Protein AF-A0A1Q8Q3Q0-F1 (afdb_monomer)

Secondary structure (DSSP, 8-state):
--HHHHHHHHHHHHHHHHHHHHHHHHHHHHHHHHHHHHHHHHHHHHTGGGS-HHHHHHHHHHHHHHHHHHHHHHHHHHHHHH-----PPPPHHHHHHHHHHHHHHHHHHTTT--S-HHHHHHHHHHHHHHHHHHHHHHHHHHHHHHHHHHHHHHHHHHHHHHHHHHHHHGGGHHHHHH-----------------------

Organism: NCBI:txid1714264

Structure (mmCIF, N/CA/C/O backbone):
data_AF-A0A1Q8Q3Q0-F1
#
_entry.id   AF-A0A1Q8Q3Q0-F1
#
loop_
_atom_site.group_PDB
_atom_site.id
_atom_site.type_symbol
_atom_site.label_atom_id
_atom_site.label_alt_id
_atom_site.label_comp_id
_atom_site.label_asym_id
_atom_site.label_entity_id
_atom_site.label_seq_id
_atom_site.pdbx_PDB_ins_code
_atom_site.Cartn_x
_atom_site.Cartn_y
_atom_site.Cartn_z
_atom_site.occupancy
_atom_site.B_iso_or_equiv
_atom_site.auth_seq_id
_atom_site.auth_comp_id
_atom_site.auth_asym_id
_atom_site.auth_atom_id
_atom_site.pdbx_PDB_model_num
ATOM 1 N N . MET A 1 1 ? -26.955 10.537 28.952 1.00 48.75 1 MET A N 1
ATOM 2 C CA . MET A 1 1 ? -25.801 10.810 28.067 1.00 48.75 1 MET A CA 1
ATOM 3 C C . MET A 1 1 ? -26.230 10.366 26.681 1.00 48.75 1 MET A C 1
ATOM 5 O O . MET A 1 1 ? -26.661 9.228 26.568 1.00 48.75 1 MET A O 1
ATOM 9 N N . ASN A 1 2 ? -26.275 11.285 25.715 1.00 53.69 2 ASN A N 1
ATOM 10 C CA . ASN A 1 2 ? -27.072 11.124 24.493 1.00 53.69 2 ASN A CA 1
ATOM 11 C C . ASN A 1 2 ? -26.516 10.003 23.602 1.00 53.69 2 ASN A C 1
ATOM 1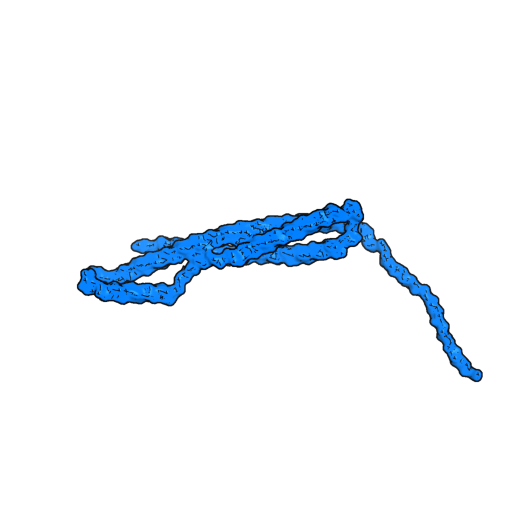3 O O . ASN A 1 2 ? -25.306 9.942 23.381 1.00 53.69 2 ASN A O 1
ATOM 17 N N . GLU A 1 3 ? -27.404 9.147 23.091 1.00 62.47 3 GLU A N 1
ATOM 18 C CA . GLU A 1 3 ? -27.109 8.057 22.140 1.00 62.47 3 GLU A CA 1
ATOM 19 C C . GLU A 1 3 ? -26.245 8.527 20.955 1.00 62.47 3 GLU A C 1
ATOM 21 O O . GLU A 1 3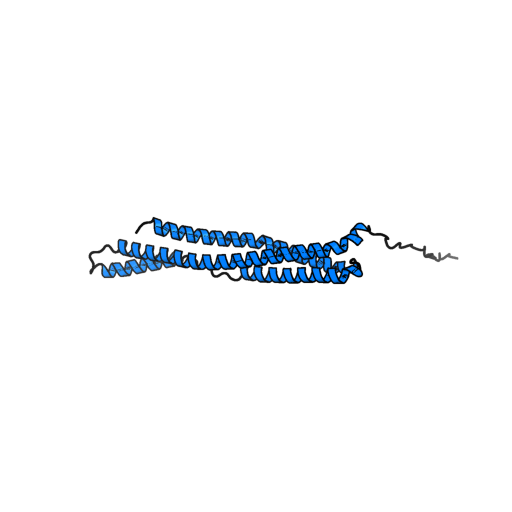 ? -25.373 7.797 20.484 1.00 62.47 3 GLU A O 1
ATOM 26 N N . ASP A 1 4 ? -26.409 9.795 20.580 1.00 70.88 4 ASP A N 1
ATOM 27 C CA . ASP A 1 4 ? -25.723 10.509 19.503 1.00 70.88 4 ASP A CA 1
ATOM 28 C C . ASP A 1 4 ? -24.183 10.426 19.573 1.00 70.88 4 ASP A C 1
ATOM 30 O O . ASP A 1 4 ? -23.504 10.198 18.573 1.00 70.88 4 ASP A O 1
ATOM 34 N N . GLY A 1 5 ? -23.601 10.513 20.777 1.00 79.75 5 GLY A N 1
ATOM 35 C CA . GLY A 1 5 ? -22.145 10.440 20.938 1.00 79.75 5 GLY A CA 1
ATOM 36 C C . GLY A 1 5 ? -21.580 9.039 20.689 1.00 79.75 5 GLY A C 1
ATOM 37 O O . GLY A 1 5 ? -20.494 8.899 20.135 1.00 79.75 5 GLY A O 1
ATOM 38 N N . THR A 1 6 ? -22.312 7.992 21.078 1.00 84.75 6 THR A N 1
ATOM 39 C CA . THR A 1 6 ? -21.859 6.603 20.884 1.00 84.75 6 THR A CA 1
ATOM 40 C C . THR A 1 6 ? -21.951 6.214 19.418 1.00 84.75 6 THR A C 1
ATOM 42 O O . THR A 1 6 ? -21.027 5.591 18.893 1.00 84.75 6 THR A O 1
ATOM 45 N N . GLU A 1 7 ? -23.039 6.611 18.753 1.00 91.50 7 GLU A N 1
ATOM 46 C CA . GLU A 1 7 ? -23.238 6.316 17.337 1.00 91.50 7 GLU A CA 1
ATOM 47 C C . GLU A 1 7 ? -22.169 6.996 16.472 1.00 91.50 7 GLU A C 1
ATOM 49 O O . GLU A 1 7 ? -21.600 6.343 15.601 1.00 91.50 7 GLU A O 1
ATOM 54 N N . LEU A 1 8 ? -21.783 8.240 16.790 1.00 93.25 8 LEU A N 1
ATOM 55 C CA . LEU A 1 8 ? -20.692 8.936 16.103 1.00 93.25 8 LEU A CA 1
ATOM 56 C C . LEU A 1 8 ? -19.365 8.155 16.151 1.00 93.25 8 LEU A C 1
ATOM 58 O O . LEU A 1 8 ? -18.735 7.931 15.117 1.00 93.25 8 LEU A O 1
ATOM 62 N N . TYR A 1 9 ? -18.916 7.728 17.338 1.00 94.06 9 TYR A N 1
ATOM 63 C CA . TYR A 1 9 ? -17.636 7.013 17.468 1.00 94.06 9 TYR A CA 1
ATOM 64 C C . TYR A 1 9 ? -17.671 5.623 16.836 1.00 94.06 9 TYR A C 1
ATOM 66 O O . TYR A 1 9 ? -16.679 5.179 16.254 1.00 94.06 9 TYR A O 1
ATOM 74 N N . LYS A 1 10 ? -18.817 4.950 16.914 1.00 94.50 10 LYS A N 1
ATOM 75 C CA . LYS A 1 10 ? -19.059 3.680 16.233 1.00 94.50 10 LYS A CA 1
ATOM 76 C C . LYS A 1 10 ? -18.995 3.844 14.712 1.00 94.50 10 LYS A C 1
ATOM 78 O O . LYS A 1 10 ? -18.335 3.050 14.043 1.00 94.50 10 LYS A O 1
ATOM 83 N N . GLU A 1 11 ? -19.617 4.885 14.161 1.00 96.00 11 GLU A N 1
ATOM 84 C CA . GLU A 1 11 ? -19.573 5.181 12.726 1.00 96.00 11 GLU A CA 1
ATOM 85 C C . GLU A 1 11 ? -18.140 5.478 12.262 1.00 96.00 11 GLU A C 1
ATOM 87 O O . GLU A 1 11 ? -17.686 4.923 11.260 1.00 96.00 11 GLU A O 1
ATOM 92 N N . LEU A 1 12 ? -17.393 6.300 13.009 1.00 95.62 12 LEU A N 1
ATOM 93 C CA . LEU A 1 12 ? -15.982 6.584 12.721 1.00 95.62 12 LEU A CA 1
ATOM 94 C C . LEU A 1 12 ? -15.128 5.312 12.728 1.00 95.62 12 LEU A C 1
ATOM 96 O O . LEU A 1 12 ? -14.335 5.091 11.810 1.00 95.62 12 LEU A O 1
ATOM 100 N N . TYR A 1 13 ? -15.325 4.449 13.725 1.00 96.69 13 TYR A N 1
ATOM 101 C CA . TYR A 1 13 ? -14.632 3.171 13.812 1.00 96.69 13 TYR A CA 1
ATOM 102 C C . TYR A 1 13 ? -14.891 2.294 12.581 1.00 96.69 13 TYR A C 1
ATOM 104 O O . TYR A 1 13 ? -13.950 1.768 11.977 1.00 96.69 13 TYR A O 1
ATOM 112 N N . TYR A 1 14 ? -16.156 2.159 12.174 1.00 96.31 14 TYR A N 1
ATOM 113 C CA . TYR A 1 14 ? -16.512 1.357 11.006 1.00 96.31 14 TYR A CA 1
ATOM 114 C C . TYR A 1 14 ? -16.005 1.960 9.697 1.00 96.31 14 TYR A C 1
ATOM 116 O O . TYR A 1 14 ? -15.495 1.213 8.862 1.00 96.31 14 TYR A O 1
ATOM 124 N N . LYS A 1 15 ? -16.038 3.289 9.536 1.00 97.06 15 LYS A N 1
ATOM 125 C CA . LYS A 1 15 ? -15.429 3.970 8.379 1.00 97.06 15 LYS A CA 1
ATOM 126 C C . LYS A 1 15 ? -13.937 3.667 8.259 1.00 97.06 15 LYS A C 1
ATOM 128 O O . LYS A 1 15 ? -13.436 3.436 7.160 1.00 97.06 15 LYS A O 1
ATOM 133 N N . GLU A 1 16 ? -13.212 3.607 9.372 1.00 96.25 16 GLU A N 1
ATOM 134 C CA . GLU A 1 16 ? -11.789 3.258 9.352 1.00 96.25 16 GLU A CA 1
ATOM 135 C C . GLU A 1 16 ? -11.527 1.781 9.034 1.00 96.25 16 GLU A C 1
ATOM 137 O O . GLU A 1 16 ? -10.534 1.451 8.373 1.00 96.25 16 GLU A O 1
ATOM 142 N N . MET A 1 17 ? -12.428 0.887 9.443 1.00 95.62 17 MET A N 1
ATOM 143 C CA . MET A 1 17 ? -12.390 -0.513 9.017 1.00 95.62 17 MET A CA 1
ATOM 144 C C . MET A 1 17 ? -12.681 -0.663 7.523 1.00 95.62 17 MET A C 1
ATOM 146 O O . MET A 1 17 ? -11.991 -1.414 6.837 1.00 95.62 17 MET A O 1
ATOM 150 N N . GLU A 1 18 ? -13.627 0.100 6.985 1.00 97.12 18 GLU A N 1
ATOM 151 C CA . GLU A 1 18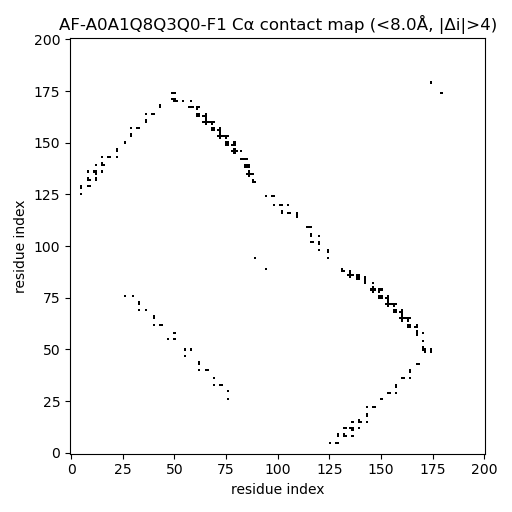 ? -13.881 0.133 5.547 1.00 97.12 18 GLU A CA 1
ATOM 152 C C . GLU A 1 18 ? -12.663 0.675 4.782 1.00 97.12 18 GLU A C 1
ATOM 154 O O . GLU A 1 18 ? -12.219 0.083 3.796 1.00 97.12 18 GLU A O 1
ATOM 159 N N . ARG A 1 19 ? -12.041 1.753 5.281 1.00 95.81 19 ARG A N 1
ATOM 160 C CA . ARG A 1 19 ? -10.826 2.336 4.693 1.00 95.81 19 ARG A CA 1
ATOM 161 C C . ARG A 1 19 ? -9.681 1.324 4.620 1.00 95.81 19 ARG A C 1
ATOM 163 O O . ARG A 1 19 ? -8.957 1.300 3.624 1.00 95.81 19 ARG A O 1
ATOM 170 N N . LYS A 1 20 ? -9.535 0.450 5.623 1.00 94.69 20 LYS A N 1
ATOM 171 C CA . LYS A 1 20 ? -8.571 -0.664 5.595 1.00 94.69 20 LYS A CA 1
ATOM 172 C C . LYS A 1 20 ? -8.820 -1.587 4.398 1.00 94.69 20 LYS A C 1
ATOM 174 O O . LYS A 1 20 ? -7.857 -1.931 3.709 1.00 94.69 20 LYS A O 1
ATOM 179 N N . GLU A 1 21 ? -10.069 -1.969 4.141 1.00 95.00 21 GLU A N 1
ATOM 180 C CA . GLU A 1 21 ? -10.413 -2.849 3.018 1.00 95.00 21 GLU A CA 1
ATOM 181 C C . GLU A 1 21 ? -10.248 -2.152 1.664 1.00 95.00 21 GLU A C 1
ATOM 183 O O . GLU A 1 21 ? -9.690 -2.731 0.732 1.00 95.00 21 GLU A O 1
ATOM 188 N N . GLN A 1 22 ? -10.597 -0.867 1.569 1.00 96.19 22 GLN A N 1
ATOM 189 C CA . GLN A 1 22 ? -10.322 -0.069 0.372 1.00 96.19 22 GLN A CA 1
ATOM 190 C C . GLN A 1 22 ? -8.814 0.019 0.079 1.00 96.19 22 GLN A C 1
ATOM 192 O O . GLN A 1 22 ? -8.396 -0.089 -1.075 1.00 96.19 22 GLN A O 1
ATOM 197 N N . ILE A 1 23 ? -7.971 0.181 1.107 1.00 95.50 23 ILE A N 1
ATOM 198 C CA . ILE A 1 23 ? -6.509 0.146 0.955 1.00 95.50 23 ILE A CA 1
ATOM 199 C C . ILE A 1 23 ? -6.054 -1.242 0.479 1.00 95.50 23 ILE A C 1
ATOM 201 O O . ILE A 1 23 ? -5.242 -1.316 -0.442 1.00 95.50 23 ILE A O 1
ATOM 205 N N . ASN A 1 24 ? -6.586 -2.331 1.049 1.00 93.62 24 ASN A N 1
ATOM 206 C CA . ASN A 1 24 ? -6.267 -3.700 0.620 1.00 93.62 24 ASN A CA 1
ATOM 207 C C . ASN A 1 24 ? -6.603 -3.925 -0.860 1.00 93.62 24 ASN A C 1
ATOM 209 O O . ASN A 1 24 ? -5.782 -4.466 -1.599 1.00 93.62 24 ASN A O 1
ATOM 213 N N . ALA A 1 25 ? -7.770 -3.463 -1.308 1.00 95.94 25 ALA A N 1
ATOM 214 C CA . ALA A 1 25 ? -8.168 -3.543 -2.708 1.00 95.94 25 ALA A CA 1
ATOM 215 C C . ALA A 1 25 ? -7.206 -2.753 -3.612 1.00 95.94 25 ALA A C 1
ATOM 217 O O . ALA A 1 25 ? -6.735 -3.262 -4.628 1.00 95.94 25 ALA A O 1
ATOM 218 N N . ARG A 1 26 ? -6.826 -1.532 -3.214 1.00 95.69 26 ARG A N 1
ATOM 219 C CA . ARG A 1 26 ? -5.902 -0.688 -3.994 1.00 95.69 26 ARG A CA 1
ATOM 220 C C . ARG A 1 26 ? -4.480 -1.245 -4.081 1.00 95.69 26 ARG A C 1
ATOM 222 O O . ARG A 1 26 ? -3.787 -0.925 -5.039 1.00 95.69 26 ARG A O 1
ATOM 229 N N . VAL A 1 27 ? -4.038 -2.063 -3.123 1.00 95.38 27 VAL A N 1
ATOM 230 C CA . VAL A 1 27 ? -2.724 -2.739 -3.150 1.00 95.38 27 VAL A CA 1
ATOM 231 C C . VAL A 1 27 ? -2.630 -3.773 -4.283 1.00 95.38 27 VAL A C 1
ATOM 233 O O . VAL A 1 27 ? -1.537 -4.023 -4.789 1.00 95.38 27 VAL A O 1
ATOM 236 N N . GLN A 1 28 ? -3.753 -4.339 -4.735 1.00 94.44 28 GLN A N 1
ATOM 237 C CA . GLN A 1 28 ? -3.757 -5.369 -5.782 1.00 94.44 28 GLN A CA 1
ATOM 238 C C . GLN A 1 28 ? -3.244 -4.845 -7.131 1.00 94.44 28 GLN A C 1
ATOM 240 O O . GLN A 1 28 ? -2.523 -5.554 -7.829 1.00 94.44 28 GLN A O 1
ATOM 245 N N . ILE A 1 29 ? -3.557 -3.591 -7.476 1.00 94.06 29 ILE A N 1
ATOM 246 C CA . ILE A 1 29 ? -3.145 -2.970 -8.745 1.00 94.06 29 ILE A CA 1
ATOM 247 C C . ILE A 1 29 ? -1.609 -2.900 -8.876 1.00 94.06 29 ILE A C 1
ATOM 249 O O . ILE A 1 29 ? -1.073 -3.469 -9.830 1.00 94.06 29 ILE A O 1
ATOM 253 N N . PRO A 1 30 ? -0.861 -2.260 -7.952 1.00 94.44 30 PRO A N 1
ATOM 254 C CA . PRO A 1 30 ? 0.594 -2.225 -8.040 1.00 94.44 30 PRO A CA 1
ATOM 255 C C . PRO A 1 30 ? 1.230 -3.616 -7.911 1.00 94.44 30 PRO A C 1
ATOM 257 O O . PRO A 1 30 ? 2.241 -3.855 -8.561 1.00 94.44 30 PRO A O 1
ATOM 260 N N . LEU A 1 31 ? 0.642 -4.557 -7.157 1.00 95.31 31 LEU A N 1
ATOM 261 C CA . LEU A 1 31 ? 1.122 -5.948 -7.135 1.00 95.31 31 LEU A CA 1
ATOM 262 C C . LEU A 1 31 ? 1.031 -6.617 -8.512 1.00 95.31 31 LEU A C 1
ATOM 264 O O . LEU A 1 31 ? 1.999 -7.235 -8.951 1.00 95.31 31 LEU A O 1
ATOM 268 N N . GLY A 1 32 ? -0.097 -6.466 -9.211 1.00 96.38 32 GLY A N 1
ATOM 269 C CA . GLY A 1 32 ? -0.258 -6.991 -10.567 1.00 96.38 32 GLY A CA 1
ATOM 270 C C . GLY A 1 32 ? 0.755 -6.385 -11.540 1.00 96.38 32 GLY A C 1
ATOM 271 O O . GLY A 1 32 ? 1.411 -7.107 -12.289 1.00 96.38 32 GLY A O 1
ATOM 272 N N . LEU A 1 33 ? 0.956 -5.065 -11.470 1.00 97.38 33 LEU A N 1
ATOM 273 C CA . LEU A 1 33 ? 1.941 -4.369 -12.301 1.00 97.38 33 LEU A CA 1
ATOM 274 C C . LEU A 1 33 ? 3.379 -4.813 -12.016 1.00 97.38 33 LEU A C 1
ATOM 276 O O . LEU A 1 33 ? 4.160 -4.932 -12.954 1.00 97.38 33 LEU A O 1
ATOM 280 N N . ILE A 1 34 ? 3.734 -5.109 -10.762 1.00 97.81 34 ILE A N 1
ATOM 281 C CA . ILE A 1 34 ? 5.060 -5.638 -10.407 1.00 97.81 34 ILE A CA 1
ATOM 282 C C . ILE A 1 34 ? 5.351 -6.941 -11.166 1.00 97.81 34 ILE A C 1
ATOM 284 O O . ILE A 1 34 ? 6.436 -7.080 -11.721 1.00 97.81 34 ILE A O 1
ATOM 288 N N . VAL A 1 35 ? 4.394 -7.871 -11.255 1.00 97.75 35 VAL A N 1
ATOM 289 C CA . VAL A 1 35 ? 4.579 -9.147 -11.978 1.00 97.75 35 VAL A CA 1
ATOM 290 C C . VAL A 1 35 ? 4.812 -8.917 -13.476 1.00 97.75 35 VAL A C 1
ATOM 292 O O . VAL A 1 35 ? 5.713 -9.514 -14.075 1.00 97.75 35 VAL A O 1
ATOM 295 N N . VAL A 1 36 ? 4.037 -8.010 -14.076 1.00 98.00 36 VAL A N 1
ATOM 296 C CA . VAL A 1 36 ? 4.196 -7.620 -15.486 1.00 98.00 36 VAL A CA 1
ATOM 297 C C . VAL A 1 36 ? 5.556 -6.957 -15.717 1.00 98.00 36 VAL A C 1
ATOM 299 O O . VAL A 1 36 ? 6.248 -7.298 -16.673 1.00 98.00 36 VAL A O 1
ATOM 302 N N . LEU A 1 37 ? 5.978 -6.063 -14.821 1.00 98.19 37 LEU A N 1
ATOM 303 C CA . LEU A 1 37 ? 7.268 -5.377 -14.893 1.00 98.19 37 LEU A CA 1
ATOM 304 C C . LEU A 1 37 ? 8.449 -6.340 -14.773 1.00 98.19 37 LEU A C 1
ATOM 306 O O . LEU A 1 37 ? 9.390 -6.220 -15.550 1.00 98.19 37 LEU A O 1
ATOM 310 N N . ILE A 1 38 ? 8.396 -7.316 -13.859 1.00 98.31 38 ILE A N 1
ATOM 311 C CA . ILE A 1 38 ? 9.426 -8.364 -13.750 1.00 98.31 38 ILE A CA 1
ATOM 312 C C . ILE A 1 38 ? 9.581 -9.079 -15.095 1.00 98.31 38 ILE A C 1
ATOM 314 O O . ILE A 1 38 ? 10.694 -9.222 -15.601 1.00 98.31 38 ILE A O 1
ATOM 318 N N . SER A 1 39 ? 8.457 -9.472 -15.696 1.00 97.88 39 SER A N 1
ATOM 319 C CA . SER A 1 39 ? 8.436 -10.169 -16.984 1.00 97.88 39 SER A CA 1
ATOM 320 C C . SER A 1 39 ? 8.998 -9.293 -18.110 1.00 97.88 39 SER A C 1
ATOM 322 O O . SER A 1 39 ? 9.836 -9.745 -18.888 1.00 97.88 39 SER A O 1
ATOM 324 N N . GLY A 1 40 ? 8.588 -8.023 -18.173 1.00 97.56 40 GLY A N 1
ATOM 325 C CA . GLY A 1 40 ? 9.052 -7.069 -19.182 1.00 97.56 40 GLY A CA 1
ATOM 326 C C . GLY A 1 40 ? 10.539 -6.727 -19.060 1.00 97.56 40 GLY A C 1
ATOM 327 O O . GLY A 1 40 ? 11.243 -6.681 -20.069 1.00 97.56 40 GLY A O 1
ATOM 328 N N . ILE A 1 41 ? 11.048 -6.551 -17.837 1.00 97.88 41 ILE A N 1
ATOM 329 C CA . ILE A 1 41 ? 12.479 -6.332 -17.583 1.00 97.88 41 ILE A CA 1
ATOM 330 C C . ILE A 1 41 ? 13.283 -7.565 -17.999 1.00 97.88 41 ILE A C 1
ATOM 332 O O . ILE A 1 41 ? 14.291 -7.425 -18.689 1.00 97.88 41 ILE A O 1
ATOM 336 N N . PHE A 1 42 ? 12.832 -8.769 -17.630 1.00 97.81 42 PHE A N 1
ATOM 337 C CA . PHE A 1 42 ? 13.508 -10.013 -18.001 1.00 97.81 42 PHE A CA 1
ATOM 338 C C . PHE A 1 42 ? 13.537 -10.217 -19.521 1.00 97.81 42 PHE A C 1
ATOM 340 O O . PHE A 1 42 ? 14.569 -10.580 -20.083 1.00 97.81 42 PHE A O 1
ATOM 347 N N . TYR A 1 43 ? 12.433 -9.905 -20.206 1.00 96.31 43 TYR A N 1
ATOM 348 C CA . TYR A 1 43 ? 12.372 -9.907 -21.666 1.00 96.31 43 TYR A CA 1
ATOM 349 C C . TYR A 1 43 ? 13.397 -8.949 -22.290 1.00 96.31 43 TYR A C 1
ATOM 351 O O . TYR A 1 43 ? 14.162 -9.357 -23.168 1.00 96.31 43 TYR A O 1
ATOM 359 N N . CYS A 1 44 ? 13.450 -7.695 -21.824 1.00 95.69 44 CYS A N 1
ATOM 360 C CA . CYS A 1 44 ? 14.401 -6.706 -22.336 1.00 95.69 44 CYS A CA 1
ATOM 361 C C . CYS A 1 44 ? 15.848 -7.151 -22.083 1.00 95.69 44 CYS A C 1
ATOM 363 O O . CYS A 1 44 ? 16.682 -7.057 -22.980 1.00 95.69 44 CYS A O 1
ATOM 365 N N . ALA A 1 45 ? 16.136 -7.693 -20.896 1.00 95.62 45 ALA A N 1
ATOM 366 C CA . ALA A 1 45 ? 17.459 -8.199 -20.548 1.00 95.62 45 ALA A CA 1
ATOM 367 C C . ALA A 1 45 ? 17.909 -9.339 -21.482 1.00 95.62 45 ALA A C 1
ATOM 369 O O . ALA A 1 45 ? 19.023 -9.302 -22.000 1.00 95.62 45 ALA A O 1
ATOM 370 N N . ASN A 1 46 ? 17.032 -10.308 -21.766 1.00 94.25 46 ASN A N 1
ATOM 371 C CA . ASN A 1 46 ? 17.336 -11.413 -22.686 1.00 94.25 46 ASN A CA 1
ATOM 372 C C . ASN A 1 46 ? 17.479 -10.955 -24.144 1.00 94.25 46 ASN A C 1
ATOM 374 O O . ASN A 1 46 ? 18.247 -11.529 -24.919 1.00 94.25 46 ASN A O 1
ATOM 378 N N . SER A 1 47 ? 16.765 -9.895 -24.517 1.00 92.44 47 SER A N 1
ATOM 379 C CA . SER A 1 47 ? 16.785 -9.345 -25.873 1.00 92.44 47 SER A CA 1
ATOM 380 C C . SER A 1 47 ? 17.920 -8.344 -26.096 1.00 92.44 47 SER A C 1
ATOM 382 O O . SER A 1 47 ? 18.040 -7.816 -27.192 1.00 92.44 47 SER A O 1
ATOM 384 N N . MET A 1 48 ? 18.800 -8.105 -25.115 1.00 92.00 48 MET A N 1
ATOM 385 C CA . MET A 1 48 ? 19.869 -7.092 -25.188 1.00 92.00 48 MET A CA 1
ATOM 386 C C . MET A 1 48 ? 20.747 -7.189 -26.451 1.00 92.00 48 MET A C 1
ATOM 388 O O . MET A 1 48 ? 21.250 -6.174 -26.926 1.00 92.00 48 MET A O 1
ATOM 392 N N . HIS A 1 49 ? 20.921 -8.388 -27.013 1.00 88.62 49 HIS A N 1
ATOM 393 C CA . HIS A 1 49 ? 21.679 -8.612 -28.247 1.00 88.62 49 HIS A CA 1
ATOM 394 C C . HIS A 1 49 ? 21.075 -7.918 -29.485 1.00 88.62 49 HIS A C 1
ATOM 396 O O . HIS A 1 49 ? 21.807 -7.649 -30.430 1.00 88.62 49 HIS A O 1
ATOM 402 N N . GLN A 1 50 ? 19.776 -7.598 -29.469 1.00 89.19 50 GLN A N 1
ATOM 403 C CA . GLN A 1 50 ? 19.063 -6.873 -30.535 1.00 89.19 50 GLN A CA 1
ATOM 404 C C . GLN A 1 50 ? 19.252 -5.351 -30.445 1.00 89.19 50 GLN A C 1
ATOM 406 O O . GLN A 1 50 ? 18.885 -4.616 -31.357 1.00 89.19 50 GLN A O 1
ATOM 411 N N . VAL A 1 51 ? 19.817 -4.846 -29.342 1.00 91.50 51 VAL A N 1
ATOM 412 C CA . VAL A 1 51 ? 20.052 -3.409 -29.165 1.00 91.50 51 VAL A CA 1
ATOM 413 C C . VAL A 1 51 ? 21.320 -2.994 -29.925 1.00 91.50 51 VAL A C 1
ATOM 415 O O . VAL A 1 51 ? 22.385 -3.576 -29.676 1.00 91.50 51 VAL A O 1
ATOM 418 N N . PRO A 1 52 ? 21.258 -1.953 -30.784 1.00 89.31 52 PRO A N 1
ATOM 419 C CA . PRO A 1 52 ? 22.433 -1.419 -31.468 1.00 89.31 52 PRO A CA 1
ATOM 420 C C . PRO A 1 52 ? 23.541 -1.015 -30.489 1.00 89.31 52 PRO A C 1
ATOM 422 O O . PRO A 1 52 ? 23.267 -0.429 -29.439 1.00 89.31 52 PRO A O 1
ATOM 425 N N . GLU A 1 53 ? 24.804 -1.258 -30.853 1.00 89.69 53 GLU A N 1
ATOM 426 C CA . GLU A 1 53 ? 25.973 -0.947 -30.008 1.00 89.69 53 GLU A CA 1
ATOM 427 C C . GLU A 1 53 ? 25.974 0.506 -29.506 1.00 89.69 53 GLU A C 1
ATOM 429 O O . GLU A 1 53 ? 26.209 0.761 -28.324 1.00 89.69 53 GLU A O 1
ATOM 434 N N . SER A 1 54 ? 25.621 1.461 -30.373 1.00 90.19 54 SER A N 1
ATOM 435 C CA . SER A 1 54 ? 25.563 2.891 -30.040 1.00 90.19 54 SER A CA 1
ATOM 436 C C . SER A 1 54 ? 24.533 3.234 -28.955 1.00 90.19 54 SER A C 1
ATOM 438 O O . SER A 1 54 ? 24.706 4.218 -28.239 1.00 90.19 54 SER A O 1
ATOM 440 N N . GLY A 1 55 ? 23.474 2.431 -28.809 1.00 92.19 55 GLY A N 1
ATOM 441 C CA . GLY A 1 55 ? 22.404 2.629 -27.829 1.00 92.19 55 GLY A CA 1
ATOM 442 C C . GLY A 1 55 ? 22.526 1.766 -26.573 1.00 92.19 55 GLY A C 1
ATOM 443 O O . GLY A 1 55 ? 21.801 1.999 -25.605 1.00 92.19 55 GLY A O 1
ATOM 444 N N . ARG A 1 56 ? 23.439 0.785 -26.545 1.00 93.75 56 ARG A N 1
ATOM 445 C CA . ARG A 1 56 ? 23.478 -0.253 -25.501 1.00 93.75 56 ARG A CA 1
ATOM 446 C C . ARG A 1 56 ? 23.710 0.300 -24.095 1.00 93.75 56 ARG A C 1
ATOM 448 O O . ARG A 1 56 ? 23.060 -0.145 -23.152 1.00 93.75 56 ARG A O 1
ATOM 455 N N . ILE A 1 57 ? 24.594 1.288 -23.942 1.00 96.12 57 ILE A N 1
ATOM 456 C CA . ILE A 1 57 ? 24.871 1.906 -22.632 1.00 96.12 57 ILE A CA 1
ATOM 457 C C . ILE A 1 57 ? 23.622 2.623 -22.097 1.00 96.12 57 ILE A C 1
ATOM 459 O O . ILE A 1 57 ? 23.256 2.442 -20.937 1.00 96.12 57 ILE A O 1
ATOM 463 N N . ALA A 1 58 ? 22.936 3.396 -22.944 1.00 96.62 58 ALA A N 1
ATOM 464 C CA . ALA A 1 58 ? 21.714 4.101 -22.562 1.00 96.62 58 ALA A CA 1
ATOM 465 C C . ALA A 1 58 ? 20.569 3.121 -22.251 1.00 96.62 58 ALA A C 1
ATOM 467 O O . ALA A 1 58 ? 19.875 3.282 -21.248 1.00 96.62 58 ALA A O 1
ATOM 468 N N . PHE A 1 59 ? 20.423 2.064 -23.054 1.00 97.00 59 PHE A N 1
ATOM 469 C CA . PHE A 1 59 ? 19.489 0.969 -22.799 1.00 97.00 59 PHE A CA 1
ATOM 470 C C . PHE A 1 59 ? 19.707 0.340 -21.415 1.00 97.00 59 PHE A C 1
ATOM 472 O O . PHE A 1 59 ? 18.760 0.245 -20.632 1.00 97.00 59 PHE A O 1
ATOM 479 N N . LEU A 1 60 ? 20.952 -0.032 -21.089 1.00 97.00 60 LEU A N 1
ATOM 480 C CA . LEU A 1 60 ? 21.307 -0.623 -19.795 1.00 97.00 60 LEU A CA 1
ATOM 481 C C . LEU A 1 60 ? 21.067 0.342 -18.636 1.00 97.00 60 LEU A C 1
ATOM 483 O O . LEU A 1 60 ? 20.600 -0.083 -17.579 1.00 97.00 60 LEU A O 1
ATOM 487 N N . PHE A 1 61 ? 21.349 1.631 -18.829 1.00 97.94 61 PHE A N 1
ATOM 488 C CA . PHE A 1 61 ? 21.059 2.659 -17.836 1.00 97.94 61 PHE A CA 1
ATOM 489 C C . PHE A 1 61 ? 19.558 2.711 -17.520 1.00 97.94 61 PHE A C 1
ATOM 491 O O . PHE A 1 61 ? 19.174 2.541 -16.363 1.00 97.94 61 PHE A O 1
ATOM 498 N N . PHE A 1 62 ? 18.696 2.861 -18.529 1.00 98.25 62 PHE A N 1
ATOM 499 C CA . PHE A 1 62 ? 17.248 2.929 -18.312 1.00 98.25 62 PHE A CA 1
ATOM 500 C C . PHE A 1 62 ? 16.665 1.623 -17.763 1.00 98.25 62 PHE A C 1
ATOM 502 O O . PHE A 1 62 ? 15.837 1.666 -16.852 1.00 98.25 62 PHE A O 1
ATOM 509 N N . LEU A 1 63 ? 17.139 0.467 -18.239 1.00 98.12 63 LEU A N 1
ATOM 510 C CA . LEU A 1 63 ? 16.730 -0.835 -17.710 1.00 98.12 63 LEU A CA 1
ATOM 511 C C . LEU A 1 63 ? 17.115 -0.982 -16.228 1.00 98.12 63 LEU A C 1
ATOM 513 O O . LEU A 1 63 ? 16.307 -1.434 -15.417 1.00 98.12 63 LEU A O 1
ATOM 517 N N . SER A 1 64 ? 18.314 -0.530 -15.850 1.00 98.12 64 SER A N 1
ATOM 518 C CA . SER A 1 64 ? 18.785 -0.549 -14.458 1.00 98.12 64 SER A CA 1
ATOM 519 C C . SER A 1 64 ? 17.965 0.380 -13.565 1.00 98.12 64 SER A C 1
ATOM 521 O O . SER A 1 64 ? 17.574 -0.010 -12.467 1.00 98.12 64 SER A O 1
ATOM 523 N N . VAL A 1 65 ? 17.644 1.592 -14.032 1.00 98.38 65 VAL A N 1
ATOM 524 C CA . VAL A 1 65 ? 16.781 2.525 -13.288 1.00 98.38 65 VAL A CA 1
ATOM 525 C C . VAL A 1 65 ? 15.364 1.963 -13.141 1.00 98.38 65 VAL A C 1
ATOM 527 O O . VAL A 1 65 ? 14.769 2.085 -12.066 1.00 98.38 65 VAL A O 1
ATOM 530 N N . SER A 1 66 ? 14.835 1.294 -14.171 1.00 98.56 66 SER A N 1
ATOM 531 C CA . SER A 1 66 ? 13.546 0.598 -14.095 1.00 98.56 66 SER A CA 1
ATOM 532 C C . SER A 1 66 ? 13.564 -0.513 -13.039 1.00 98.56 66 SER A C 1
ATOM 534 O O . SER A 1 66 ? 12.650 -0.585 -12.213 1.00 98.56 66 SER A O 1
ATOM 536 N N . LEU A 1 67 ? 14.635 -1.315 -13.001 1.00 98.38 67 LEU A N 1
ATOM 537 C CA . LEU A 1 67 ? 14.826 -2.392 -12.030 1.00 98.38 67 LEU A CA 1
ATOM 538 C C . LEU A 1 67 ? 14.976 -1.871 -10.592 1.00 98.38 67 LEU A C 1
ATOM 540 O O . LEU A 1 67 ? 14.337 -2.387 -9.677 1.00 98.38 67 LEU A O 1
ATOM 544 N N . ILE A 1 68 ? 15.767 -0.818 -10.375 1.00 98.50 68 ILE A N 1
ATOM 545 C CA . ILE A 1 68 ? 15.903 -0.180 -9.055 1.00 98.50 68 ILE A CA 1
ATOM 546 C C . ILE A 1 68 ? 14.549 0.371 -8.593 1.00 98.50 68 ILE A C 1
ATOM 548 O O . ILE A 1 68 ? 14.139 0.137 -7.455 1.00 98.50 68 ILE A O 1
ATOM 552 N N . SER A 1 69 ? 13.825 1.057 -9.481 1.00 98.44 69 SER A N 1
ATOM 553 C CA . SER A 1 69 ? 12.489 1.589 -9.183 1.00 98.44 69 SER A CA 1
ATOM 554 C C . SER A 1 69 ? 11.507 0.472 -8.815 1.00 98.44 69 SER A C 1
ATOM 556 O O . SER A 1 69 ? 10.729 0.620 -7.873 1.00 98.44 69 SER A O 1
ATOM 558 N N . LEU A 1 70 ? 11.594 -0.680 -9.487 1.00 98.50 70 LEU A N 1
ATOM 559 C CA . LEU A 1 70 ? 10.806 -1.866 -9.159 1.00 98.50 70 LEU A CA 1
ATOM 560 C C . LEU A 1 70 ? 11.121 -2.391 -7.748 1.00 98.50 70 LEU A C 1
ATOM 562 O O . LEU A 1 70 ? 10.202 -2.646 -6.970 1.00 98.50 70 LEU A O 1
ATOM 566 N N . PHE A 1 71 ? 12.397 -2.497 -7.368 1.00 98.50 71 PHE A N 1
ATOM 567 C CA . PHE A 1 71 ? 12.772 -2.900 -6.007 1.00 98.50 71 PHE A CA 1
ATOM 568 C C . PHE A 1 71 ? 12.273 -1.914 -4.945 1.00 98.50 71 PHE A C 1
ATOM 570 O O . PHE A 1 71 ? 11.781 -2.332 -3.894 1.00 98.50 71 PHE A O 1
ATOM 577 N N . VAL A 1 72 ? 12.334 -0.609 -5.223 1.00 98.31 72 VAL A N 1
ATOM 578 C CA . VAL A 1 72 ? 11.766 0.427 -4.346 1.00 98.31 72 VAL A CA 1
ATOM 579 C C . VAL A 1 72 ? 10.249 0.254 -4.206 1.00 98.31 72 VAL A C 1
ATOM 581 O O . VAL A 1 72 ? 9.717 0.337 -3.093 1.00 98.31 72 VAL A O 1
ATOM 584 N N . ALA A 1 73 ? 9.545 -0.046 -5.301 1.00 98.12 73 ALA A N 1
ATOM 585 C CA . ALA A 1 73 ? 8.111 -0.317 -5.278 1.00 98.12 73 ALA A CA 1
ATOM 586 C C . ALA A 1 73 ? 7.768 -1.533 -4.407 1.00 98.12 73 ALA A C 1
ATOM 588 O O . ALA A 1 73 ? 6.869 -1.445 -3.561 1.00 98.12 73 ALA A O 1
ATOM 589 N N . ILE A 1 74 ? 8.521 -2.629 -4.565 1.00 97.88 74 ILE A N 1
ATOM 590 C CA . ILE A 1 74 ? 8.394 -3.858 -3.771 1.00 97.88 74 ILE A CA 1
ATOM 591 C C . ILE A 1 74 ? 8.669 -3.569 -2.289 1.00 97.88 74 ILE A C 1
ATOM 593 O O . ILE A 1 74 ? 7.939 -4.029 -1.411 1.00 97.88 74 ILE A O 1
ATOM 597 N N . PHE A 1 75 ? 9.685 -2.772 -1.968 1.00 97.44 75 PHE A N 1
ATOM 598 C CA . PHE A 1 75 ? 9.967 -2.404 -0.583 1.00 97.44 75 PHE A CA 1
ATOM 599 C C . PHE A 1 75 ? 8.784 -1.666 0.064 1.00 97.44 75 PHE A C 1
ATOM 601 O O . PHE A 1 75 ? 8.342 -2.026 1.161 1.00 97.44 75 PHE A O 1
ATOM 608 N N . PHE A 1 76 ? 8.227 -0.659 -0.615 1.00 97.06 76 PHE A N 1
ATOM 609 C CA . PHE A 1 76 ? 7.106 0.108 -0.074 1.00 97.06 76 PHE A CA 1
ATOM 610 C C . PHE A 1 76 ? 5.807 -0.695 -0.000 1.00 97.06 76 PHE A C 1
ATOM 612 O O . PHE A 1 76 ? 5.071 -0.542 0.978 1.00 97.06 76 PHE A O 1
ATOM 619 N N . ILE A 1 77 ? 5.538 -1.589 -0.957 1.00 95.88 77 ILE A N 1
ATOM 620 C CA . ILE A 1 77 ? 4.335 -2.427 -0.895 1.00 95.88 77 ILE A CA 1
ATOM 621 C C . ILE A 1 77 ? 4.409 -3.416 0.269 1.00 95.88 77 ILE A C 1
ATOM 623 O O . ILE A 1 77 ? 3.446 -3.551 1.021 1.00 95.88 77 ILE A O 1
ATOM 627 N N . ASN A 1 78 ? 5.588 -3.996 0.521 1.00 95.31 78 ASN A N 1
ATOM 628 C CA . ASN A 1 78 ? 5.818 -4.828 1.700 1.00 95.31 78 ASN A CA 1
ATOM 629 C C . ASN A 1 78 ? 5.574 -4.044 2.998 1.00 95.31 78 ASN A C 1
ATOM 631 O O . ASN A 1 78 ? 4.907 -4.535 3.909 1.00 95.31 78 ASN A O 1
ATOM 635 N N . LYS A 1 79 ? 6.041 -2.790 3.087 1.00 93.75 79 LYS A N 1
ATOM 636 C CA . LYS A 1 79 ? 5.754 -1.928 4.249 1.00 93.75 79 LYS A CA 1
ATOM 637 C C . LYS A 1 79 ? 4.264 -1.609 4.404 1.00 93.75 79 LYS A C 1
ATOM 639 O O . LYS A 1 79 ? 3.807 -1.490 5.538 1.00 93.75 79 LYS A O 1
ATOM 644 N N . CYS A 1 80 ? 3.518 -1.490 3.306 1.00 93.88 80 CYS A N 1
ATOM 645 C CA . CYS A 1 80 ? 2.068 -1.283 3.321 1.00 93.88 80 CYS A CA 1
ATOM 646 C C . CYS A 1 80 ? 1.298 -2.525 3.812 1.00 93.88 80 CYS A C 1
ATOM 648 O O . CYS A 1 80 ? 0.303 -2.386 4.525 1.00 93.88 80 CYS A O 1
ATOM 650 N N . ILE A 1 81 ? 1.759 -3.728 3.452 1.00 91.56 81 ILE A N 1
ATOM 651 C CA . ILE A 1 81 ? 1.081 -4.994 3.771 1.00 91.56 81 ILE A CA 1
ATOM 652 C C . ILE A 1 81 ? 1.415 -5.488 5.178 1.00 91.56 81 ILE A C 1
ATOM 654 O O . ILE A 1 81 ? 0.510 -5.891 5.896 1.00 91.56 81 ILE A O 1
ATOM 658 N N . PHE A 1 82 ? 2.682 -5.473 5.596 1.00 86.06 82 PHE A N 1
ATOM 659 C CA . PHE A 1 82 ? 3.096 -6.161 6.827 1.00 86.06 82 PHE A CA 1
ATOM 660 C C . PHE A 1 82 ? 3.042 -5.293 8.090 1.00 86.06 82 PHE A C 1
ATOM 662 O O . PHE A 1 82 ? 3.090 -5.812 9.204 1.00 86.06 82 PHE A O 1
ATOM 669 N N . ARG A 1 83 ? 2.918 -3.968 7.965 1.00 76.19 83 ARG A N 1
ATOM 670 C CA . ARG A 1 83 ? 2.862 -3.059 9.120 1.00 76.19 83 ARG A CA 1
ATOM 671 C C . ARG A 1 83 ? 1.415 -2.842 9.587 1.00 76.19 83 ARG A C 1
ATOM 673 O O . ARG A 1 83 ? 0.914 -1.724 9.545 1.00 76.19 83 ARG A O 1
ATOM 680 N N . ASN A 1 84 ? 0.768 -3.915 10.052 1.00 74.56 84 ASN A N 1
ATOM 681 C CA . ASN A 1 84 ? -0.646 -3.918 10.444 1.00 74.56 84 ASN A CA 1
ATOM 682 C C . ASN A 1 84 ? -0.817 -4.130 11.952 1.00 74.56 84 ASN A C 1
ATOM 684 O O . ASN A 1 84 ? -0.830 -5.262 12.428 1.00 74.56 84 ASN A O 1
ATOM 688 N N . LYS A 1 85 ? -0.997 -3.044 12.706 1.00 85.12 85 LYS A N 1
ATOM 689 C CA . LYS A 1 85 ? -1.480 -3.112 14.091 1.00 85.12 85 LYS A CA 1
ATOM 690 C C . LYS A 1 85 ? -2.814 -2.384 14.169 1.00 85.12 85 LYS A C 1
ATOM 692 O O . LYS A 1 85 ? -2.841 -1.202 14.474 1.00 85.12 85 LYS A O 1
ATOM 697 N N . PHE A 1 86 ? -3.899 -3.080 13.846 1.00 89.38 86 PHE A N 1
ATOM 698 C CA . PHE A 1 86 ? -5.252 -2.526 13.928 1.00 89.38 86 PHE A CA 1
ATOM 699 C C . PHE A 1 86 ? -5.818 -2.681 15.341 1.00 89.38 86 PHE A C 1
ATOM 701 O O . PHE A 1 86 ? -5.594 -3.698 15.995 1.00 89.38 86 PHE A O 1
ATOM 708 N N . GLY A 1 87 ? -6.527 -1.654 15.803 1.00 89.25 87 GLY A N 1
ATOM 709 C CA . GLY A 1 87 ? -7.325 -1.689 17.018 1.00 89.25 87 GLY A CA 1
ATOM 710 C C . GLY A 1 87 ? -8.662 -2.354 16.721 1.00 89.25 87 GLY A C 1
ATOM 711 O O . GLY A 1 87 ? -9.460 -1.847 15.925 1.00 89.25 87 GLY A O 1
ATOM 712 N N . TYR A 1 88 ? -8.893 -3.502 17.346 1.00 91.50 88 TYR A N 1
ATOM 713 C CA . TYR A 1 88 ? -10.158 -4.217 17.259 1.00 91.50 88 TYR A CA 1
ATOM 714 C C . TYR A 1 88 ? -11.031 -3.892 18.462 1.00 91.50 88 TYR A C 1
ATOM 716 O O . TYR A 1 88 ? -10.529 -3.594 19.545 1.00 91.50 88 TYR A O 1
ATOM 724 N N . PHE A 1 89 ? -12.339 -3.919 18.236 1.00 91.56 89 PHE A N 1
ATOM 725 C CA . PHE A 1 89 ? -13.310 -3.767 19.301 1.00 91.56 89 PHE A CA 1
ATOM 726 C C . PHE A 1 89 ? -13.198 -4.951 20.279 1.00 91.56 89 PHE A C 1
ATOM 728 O O . PHE A 1 89 ? -12.892 -6.059 19.819 1.00 91.56 89 PHE A O 1
ATOM 735 N N . PRO A 1 90 ? -13.430 -4.745 21.590 1.00 92.31 90 PRO A N 1
ATOM 736 C CA . PRO A 1 90 ? -13.422 -5.825 22.567 1.00 92.31 90 PRO A CA 1
ATOM 737 C C . PRO A 1 90 ? -14.360 -6.961 22.170 1.00 92.31 90 PRO A C 1
ATOM 739 O O . PRO A 1 90 ? -15.402 -6.749 21.538 1.00 92.31 90 PRO A O 1
ATOM 742 N N . LEU A 1 91 ? -14.003 -8.176 22.567 1.00 93.94 91 LEU A N 1
ATOM 743 C CA . LEU A 1 91 ? -14.826 -9.343 22.298 1.00 93.94 91 LEU A CA 1
ATOM 744 C C . LEU A 1 91 ? -16.156 -9.229 23.061 1.00 93.94 91 LEU A C 1
ATOM 746 O O . LEU A 1 91 ? -16.172 -8.787 24.213 1.00 93.94 91 LEU A O 1
ATOM 750 N N . PRO A 1 92 ? -17.279 -9.704 22.490 1.00 92.88 92 PRO A N 1
ATOM 751 C CA . PRO A 1 92 ? -18.561 -9.723 23.194 1.00 92.88 92 PRO A CA 1
ATOM 752 C C . PRO A 1 92 ? -18.497 -10.416 24.562 1.00 92.88 92 PRO A C 1
ATOM 754 O O . PRO A 1 92 ? -19.142 -9.976 25.511 1.00 92.88 92 PRO A O 1
ATOM 757 N N . SER A 1 93 ? -17.676 -11.462 24.690 1.00 94.94 93 SER A N 1
ATOM 758 C CA . SER A 1 93 ? -17.428 -12.155 25.958 1.00 94.94 93 SER A CA 1
ATOM 759 C C . SER A 1 93 ? -16.744 -11.269 27.001 1.00 94.94 93 SER A C 1
ATOM 761 O O . SER A 1 93 ? -17.077 -11.351 28.180 1.00 94.94 93 SER A O 1
ATOM 763 N N . GLU A 1 94 ? -15.810 -10.409 26.590 1.00 93.88 94 GLU A N 1
ATOM 764 C CA . GLU A 1 94 ? -15.118 -9.468 27.479 1.00 93.88 94 GLU A CA 1
ATOM 765 C C . GLU A 1 94 ? -16.073 -8.374 27.956 1.00 93.88 94 GLU A C 1
ATOM 767 O O . GLU A 1 94 ? -16.119 -8.073 29.147 1.00 93.88 94 GLU A O 1
ATOM 772 N N . ILE A 1 95 ? -16.898 -7.844 27.046 1.00 93.75 95 ILE A N 1
ATOM 773 C CA . ILE A 1 95 ? -17.946 -6.868 27.373 1.00 93.75 95 ILE A CA 1
ATOM 774 C C . ILE A 1 95 ? -18.921 -7.472 28.385 1.00 93.75 95 ILE A C 1
ATOM 776 O O . ILE A 1 95 ? -19.226 -6.844 29.398 1.00 93.75 95 ILE A O 1
ATOM 780 N N . LYS A 1 96 ? -19.376 -8.707 28.137 1.00 92.62 96 LYS A N 1
ATOM 781 C CA . LYS A 1 96 ? -20.308 -9.410 29.022 1.00 92.62 96 LYS A CA 1
ATOM 782 C C . LYS A 1 96 ? -19.695 -9.680 30.396 1.00 92.62 96 LYS A C 1
ATOM 784 O O . LYS A 1 96 ? -20.324 -9.388 31.405 1.00 92.62 96 LYS A O 1
ATOM 789 N N . THR A 1 97 ? -18.448 -10.145 30.436 1.00 95.56 97 THR A N 1
ATOM 790 C CA . THR A 1 97 ? -17.716 -10.392 31.689 1.00 95.56 97 THR A CA 1
ATOM 791 C C . THR A 1 97 ? -17.559 -9.104 32.496 1.00 95.56 97 THR A C 1
ATOM 793 O O . THR A 1 97 ? -17.794 -9.087 33.703 1.00 95.56 97 THR A O 1
ATOM 796 N N . TYR A 1 98 ? -17.214 -7.999 31.831 1.00 94.38 98 TYR A N 1
ATOM 797 C CA . TYR A 1 98 ? -17.116 -6.697 32.477 1.00 94.38 98 TYR A CA 1
ATOM 798 C C . TYR A 1 98 ? -18.475 -6.226 33.012 1.00 94.38 98 TYR A C 1
ATOM 800 O O . TYR A 1 98 ? -18.566 -5.809 34.167 1.00 94.38 98 TYR A O 1
ATOM 808 N N . GLN A 1 99 ? -19.544 -6.370 32.227 1.00 92.62 99 GLN A N 1
ATOM 809 C CA . GLN A 1 99 ? -20.906 -6.042 32.648 1.00 92.62 99 GLN A CA 1
ATOM 810 C C . GLN A 1 99 ? -21.341 -6.847 33.879 1.00 92.62 99 GLN A C 1
ATOM 812 O O . GLN A 1 99 ? -21.839 -6.262 34.840 1.00 92.62 99 GLN A O 1
ATOM 817 N N . ASP A 1 100 ? -21.120 -8.161 33.874 1.00 93.00 100 ASP A N 1
ATOM 818 C CA . ASP A 1 100 ? -21.483 -9.045 34.984 1.00 93.00 100 ASP A CA 1
ATOM 819 C C . ASP A 1 100 ? -20.689 -8.693 36.255 1.00 93.00 100 ASP A C 1
ATOM 821 O O . ASP A 1 100 ? -21.263 -8.620 37.342 1.00 93.00 100 ASP A O 1
ATOM 825 N N . SER A 1 101 ? -19.402 -8.347 36.116 1.00 93.44 101 SER A N 1
ATOM 826 C CA . SER A 1 101 ? -18.568 -7.888 37.238 1.00 93.44 101 SER A CA 1
ATOM 827 C C . SER A 1 101 ? -19.061 -6.572 37.856 1.00 93.44 101 SER A C 1
ATOM 829 O O . SER A 1 101 ? -19.030 -6.403 39.078 1.00 93.44 101 SER A O 1
ATOM 831 N N . LEU A 1 102 ? -19.565 -5.645 37.031 1.00 91.38 102 LEU A N 1
ATOM 832 C CA . LEU A 1 102 ? -20.154 -4.393 37.504 1.00 91.38 102 LEU A CA 1
ATOM 833 C C . LEU A 1 102 ? -21.468 -4.660 38.243 1.00 91.38 102 LEU A C 1
ATOM 835 O O . LEU A 1 102 ? -21.682 -4.091 39.313 1.00 91.38 102 LEU A O 1
ATOM 839 N N . TYR A 1 103 ? -22.322 -5.542 37.713 1.00 89.31 103 TYR A N 1
ATOM 840 C CA . TYR A 1 103 ? -23.557 -5.944 38.389 1.00 89.31 103 TYR A CA 1
ATOM 841 C C . TYR A 1 103 ? -23.280 -6.563 39.758 1.00 89.31 103 TYR A C 1
ATOM 843 O O . TYR A 1 103 ? -23.885 -6.142 40.743 1.00 89.31 103 TYR A O 1
ATOM 851 N N . GLU A 1 104 ? -22.340 -7.505 39.846 1.00 89.44 104 GLU A N 1
ATOM 852 C CA . GLU A 1 104 ? -21.973 -8.139 41.113 1.00 89.44 104 GLU A CA 1
ATOM 853 C C . GLU A 1 104 ? -21.431 -7.112 42.125 1.00 89.44 104 GLU A C 1
ATOM 855 O O . GLU A 1 104 ? -21.807 -7.124 43.300 1.00 89.44 104 GLU A O 1
ATOM 860 N N . HIS A 1 105 ? -20.582 -6.186 41.670 1.00 88.50 105 HIS A N 1
ATOM 861 C CA . HIS A 1 105 ? -20.025 -5.126 42.508 1.00 88.50 105 HIS A CA 1
ATOM 862 C C . HIS A 1 105 ? -21.113 -4.200 43.067 1.00 88.50 105 HIS A C 1
ATOM 864 O O . HIS A 1 105 ? -21.154 -3.954 44.273 1.00 88.50 105 HIS A O 1
ATOM 870 N N . TYR A 1 106 ? -22.019 -3.709 42.217 1.00 85.00 106 TYR A N 1
ATOM 871 C CA . TYR A 1 106 ? -23.049 -2.758 42.635 1.00 85.00 106 TYR A CA 1
ATOM 872 C C . TYR A 1 106 ? -24.214 -3.413 43.389 1.00 85.00 106 TYR A C 1
ATOM 874 O O . TYR A 1 106 ? -24.782 -2.769 44.268 1.00 85.00 106 TYR A O 1
ATOM 882 N N . GLN A 1 107 ? -24.525 -4.694 43.154 1.00 82.50 107 GLN A N 1
ATOM 883 C CA . GLN A 1 107 ? -25.485 -5.435 43.984 1.00 82.50 107 GLN A CA 1
ATOM 884 C C . GLN A 1 107 ? -25.007 -5.565 45.436 1.00 82.50 107 GLN A C 1
ATOM 886 O O . GLN A 1 107 ? -25.795 -5.346 46.352 1.00 82.50 107 GLN A O 1
ATOM 891 N N . LYS A 1 108 ? -23.711 -5.829 45.661 1.00 82.19 108 LYS A N 1
ATOM 892 C CA . LYS A 1 108 ? -23.120 -5.910 47.013 1.00 82.19 108 LYS A CA 1
ATOM 893 C C . LYS A 1 108 ? -23.116 -4.571 47.760 1.00 82.19 108 LYS A C 1
ATOM 895 O O . LYS A 1 108 ? -23.026 -4.553 48.983 1.00 82.19 108 LYS A O 1
ATOM 900 N N . ILE A 1 109 ? -23.185 -3.450 47.041 1.00 77.50 109 ILE A N 1
ATOM 901 C CA . ILE A 1 109 ? -23.143 -2.090 47.608 1.00 77.50 109 ILE A CA 1
ATOM 902 C C . ILE A 1 109 ? -24.553 -1.486 47.731 1.00 77.50 109 ILE A C 1
ATOM 904 O O . ILE A 1 109 ? -24.737 -0.503 48.446 1.00 77.50 109 ILE A O 1
ATOM 908 N N . LYS A 1 110 ? -25.566 -2.104 47.108 1.00 65.56 110 LYS A N 1
ATOM 909 C CA . LYS A 1 110 ? -26.962 -1.641 47.095 1.00 65.56 110 LYS A CA 1
ATOM 910 C C . LYS A 1 110 ? -27.570 -1.487 48.497 1.00 65.56 110 LYS A C 1
ATOM 912 O O . LYS A 1 110 ? -28.413 -0.626 48.693 1.00 65.56 110 LYS A O 1
ATOM 917 N N . GLU A 1 111 ? -27.089 -2.235 49.495 1.00 60.06 111 GLU A N 1
ATOM 918 C CA . GLU A 1 111 ? -27.491 -2.053 50.904 1.00 60.06 111 GLU A CA 1
ATOM 919 C C . GLU A 1 111 ? -27.043 -0.709 51.517 1.00 60.06 111 GLU A C 1
ATOM 921 O O . GLU A 1 111 ? -27.535 -0.325 52.574 1.00 60.06 111 GLU A O 1
ATOM 926 N N . LYS A 1 112 ? -26.111 0.020 50.884 1.00 62.97 112 LYS A N 1
ATOM 927 C CA . LYS A 1 112 ? -25.514 1.262 51.414 1.00 62.97 112 LYS A CA 1
ATOM 928 C C . LYS A 1 112 ? -25.867 2.529 50.632 1.00 62.97 112 LYS A C 1
ATOM 930 O O . LYS A 1 112 ? -25.582 3.623 51.116 1.00 62.97 112 LYS A O 1
ATOM 935 N N . CYS A 1 113 ? -26.454 2.415 49.441 1.00 58.56 113 CYS A N 1
ATOM 936 C CA . CYS A 1 113 ? -26.772 3.556 48.583 1.00 58.56 113 CYS A CA 1
ATOM 937 C C . CYS A 1 113 ? -28.141 3.370 47.921 1.00 58.56 113 CYS A C 1
ATOM 939 O O . CYS A 1 113 ? -28.377 2.356 47.273 1.00 58.56 113 CYS A O 1
ATOM 941 N N . ASP A 1 114 ? -29.002 4.383 48.032 1.00 67.00 114 ASP A N 1
ATOM 942 C CA . ASP A 1 114 ? -30.381 4.417 47.514 1.00 67.00 114 ASP A CA 1
ATOM 943 C C . ASP A 1 114 ? -30.442 4.654 45.990 1.00 67.00 114 ASP A C 1
ATOM 945 O O . ASP A 1 114 ? -31.223 5.453 45.479 1.00 67.00 114 ASP A O 1
ATOM 949 N N . VAL A 1 115 ? -29.523 4.034 45.246 1.00 65.62 115 VAL A N 1
ATOM 950 C CA . VAL A 1 115 ? -29.306 4.320 43.827 1.00 65.62 115 VAL A CA 1
ATOM 951 C C . VAL A 1 115 ? -29.458 3.052 43.002 1.00 65.62 115 VAL A C 1
ATOM 953 O O . VAL A 1 115 ? -28.965 1.984 43.369 1.00 65.62 115 VAL A O 1
ATOM 956 N N . ASP A 1 116 ? -30.149 3.173 41.871 1.00 80.62 116 ASP A N 1
ATOM 957 C CA . ASP A 1 116 ? -30.398 2.057 40.971 1.00 80.62 116 ASP A CA 1
ATOM 958 C C . ASP A 1 116 ? -29.091 1.536 40.342 1.00 80.62 116 ASP A C 1
ATOM 960 O O . ASP A 1 116 ? -28.421 2.216 39.557 1.00 80.62 116 ASP A O 1
ATOM 964 N N . ALA A 1 117 ? -28.723 0.307 40.715 1.00 78.88 117 ALA A N 1
ATOM 965 C CA . ALA A 1 117 ? -27.508 -0.361 40.263 1.00 78.88 117 ALA A CA 1
ATOM 966 C C . ALA A 1 117 ? -27.485 -0.545 38.738 1.00 78.88 117 ALA A C 1
ATOM 968 O O . ALA A 1 117 ? -26.426 -0.424 38.125 1.00 78.88 117 ALA A O 1
ATOM 969 N N . GLU A 1 118 ? -28.642 -0.790 38.121 1.00 83.88 118 GLU A N 1
ATOM 970 C CA .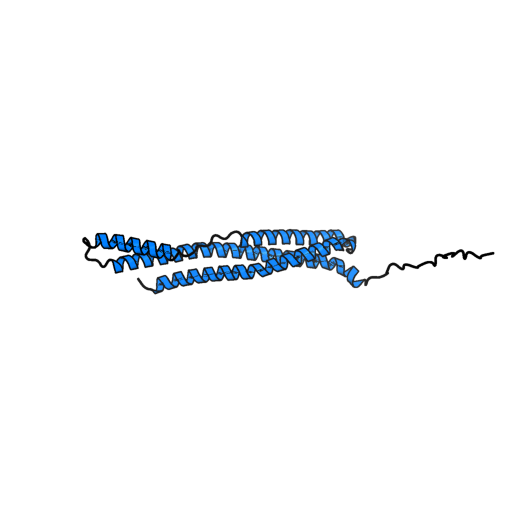 GLU A 1 118 ? -28.763 -0.982 36.676 1.00 83.88 118 GLU A CA 1
ATOM 971 C C . GLU A 1 118 ? -28.373 0.290 35.911 1.00 83.88 118 GLU A C 1
ATOM 973 O O . GLU A 1 118 ? -27.541 0.245 35.000 1.00 83.88 118 GLU A O 1
ATOM 978 N N . THR A 1 119 ? -28.862 1.450 36.352 1.00 84.75 119 THR A N 1
ATOM 979 C CA . THR A 1 119 ? -28.484 2.750 35.783 1.00 84.75 119 THR A CA 1
ATOM 980 C C . THR A 1 119 ? -26.965 2.985 35.818 1.00 84.75 119 THR A C 1
ATOM 982 O O . THR A 1 119 ? -26.382 3.423 34.821 1.00 84.75 119 THR A O 1
ATOM 985 N N . TYR A 1 120 ? -26.290 2.665 36.928 1.00 85.06 120 TYR A N 1
ATOM 986 C CA . TYR A 1 120 ? -24.835 2.840 37.051 1.00 85.06 120 TYR A CA 1
ATOM 987 C C . TYR A 1 120 ? -24.043 1.879 36.166 1.00 85.06 120 TYR A C 1
ATOM 989 O O . TYR A 1 120 ? -23.083 2.296 35.509 1.00 85.06 120 TYR A O 1
ATOM 997 N N . VAL A 1 121 ? -24.446 0.607 36.123 1.00 87.81 121 VAL A N 1
ATOM 998 C CA . VAL A 1 121 ? -23.821 -0.396 35.252 1.00 87.81 121 VAL A CA 1
ATOM 999 C C . VAL A 1 121 ? -23.932 0.041 33.793 1.00 87.81 121 VAL A C 1
ATOM 1001 O O . VAL A 1 121 ? -22.922 0.072 33.088 1.00 87.81 121 VAL A O 1
ATOM 1004 N N . ASN A 1 122 ? -25.120 0.470 33.359 1.00 87.56 122 ASN A N 1
ATOM 1005 C CA . ASN A 1 122 ? -25.356 0.933 31.994 1.00 87.56 122 ASN A CA 1
ATOM 1006 C C . ASN A 1 122 ? -24.492 2.154 31.647 1.00 87.56 122 ASN A C 1
ATOM 1008 O O . ASN A 1 122 ? -23.875 2.189 30.585 1.00 87.56 122 ASN A O 1
ATOM 1012 N N . GLN A 1 123 ? -24.348 3.127 32.553 1.00 88.50 123 GLN A N 1
ATOM 1013 C CA . GLN A 1 123 ? -23.454 4.272 32.333 1.00 88.50 123 GLN A CA 1
ATOM 1014 C C . GLN A 1 123 ? -21.983 3.860 32.185 1.00 88.50 123 GLN A C 1
ATOM 1016 O O . GLN A 1 123 ? -21.274 4.385 31.321 1.00 88.50 123 GLN A O 1
ATOM 1021 N N . LYS A 1 124 ? -21.510 2.928 33.021 1.00 90.12 124 LYS A N 1
ATOM 1022 C CA . LYS A 1 124 ? -20.124 2.439 32.986 1.00 90.12 124 LYS A CA 1
ATOM 1023 C C . LYS A 1 124 ? -19.836 1.644 31.720 1.00 90.12 124 LYS A C 1
ATOM 1025 O O . LYS A 1 124 ? -18.802 1.877 31.097 1.00 90.12 124 LYS A O 1
ATOM 1030 N N . ILE A 1 125 ? -20.761 0.780 31.310 1.00 91.75 125 ILE A N 1
ATOM 1031 C CA . ILE A 1 125 ? -20.657 0.033 30.057 1.00 91.75 125 ILE A CA 1
ATOM 1032 C C . ILE A 1 125 ? -20.654 0.981 28.864 1.00 91.75 125 ILE A C 1
ATOM 1034 O O . ILE A 1 125 ? -19.739 0.907 28.051 1.00 91.75 125 ILE A O 1
ATOM 1038 N N . SER A 1 126 ? -21.590 1.929 28.785 1.00 90.62 126 SER A N 1
ATOM 1039 C CA . SER A 1 126 ? -21.614 2.903 27.688 1.00 90.62 126 SER A CA 1
ATOM 1040 C C . SER A 1 126 ? -20.304 3.682 27.588 1.00 90.62 126 SER A C 1
ATOM 1042 O O . SER A 1 126 ? -19.758 3.837 26.497 1.00 90.62 126 SER A O 1
ATOM 1044 N N . LYS A 1 127 ? -19.742 4.113 28.725 1.00 91.69 127 LYS A N 1
ATOM 1045 C CA . LYS A 1 127 ? -18.435 4.780 28.751 1.00 91.69 127 LYS A CA 1
ATOM 1046 C C . LYS A 1 127 ? -17.308 3.869 28.246 1.00 91.69 127 LYS A C 1
ATOM 1048 O O . LYS A 1 127 ? -16.520 4.303 27.412 1.00 91.69 127 LYS A O 1
ATOM 1053 N N . PHE A 1 128 ? -17.259 2.619 28.703 1.00 93.06 128 PHE A N 1
ATOM 1054 C CA . PHE A 1 128 ? -16.268 1.633 28.262 1.00 93.06 128 PHE A CA 1
ATOM 1055 C C . PHE A 1 128 ? -16.338 1.359 26.750 1.00 93.06 128 PHE A C 1
ATOM 1057 O O . PHE A 1 128 ? -15.305 1.292 26.081 1.00 93.06 128 PHE A O 1
ATOM 1064 N N . LEU A 1 129 ? -17.547 1.241 26.191 1.00 93.00 129 LEU A N 1
ATOM 1065 C CA . LEU A 1 129 ? -17.741 1.024 24.755 1.00 93.00 129 LEU A CA 1
ATOM 1066 C C . LEU A 1 129 ? -17.275 2.236 23.938 1.00 93.00 129 LEU A C 1
ATOM 1068 O O . LEU A 1 129 ? -16.565 2.063 22.950 1.00 93.00 129 LEU A O 1
ATOM 1072 N N . ILE A 1 130 ? -17.617 3.455 24.368 1.00 93.50 130 ILE A N 1
ATOM 1073 C CA . ILE A 1 130 ? -17.154 4.691 23.720 1.00 93.50 130 ILE A CA 1
ATOM 1074 C C . ILE A 1 130 ? -15.623 4.767 23.731 1.00 93.50 130 ILE A C 1
ATOM 1076 O O . ILE A 1 130 ? -15.013 4.993 22.688 1.00 93.50 130 ILE A O 1
ATOM 1080 N N . GLU A 1 131 ? -14.991 4.540 24.884 1.00 93.81 131 GLU A N 1
ATOM 1081 C CA . GLU A 1 131 ? -13.527 4.547 25.004 1.00 93.81 131 GLU A CA 1
ATOM 1082 C C . GLU A 1 131 ? -12.882 3.494 24.093 1.00 93.81 131 GLU A C 1
ATOM 1084 O O . GLU A 1 131 ? -11.890 3.778 23.421 1.00 93.81 131 GLU A O 1
ATOM 1089 N N . SER A 1 132 ? -13.492 2.312 23.991 1.00 94.25 132 SER A N 1
ATOM 1090 C CA . SER A 1 132 ? -13.044 1.250 23.089 1.00 94.25 132 SER A CA 1
ATOM 1091 C C . SER A 1 132 ? -13.112 1.666 21.616 1.00 94.25 132 SER A C 1
ATOM 1093 O O . SER A 1 132 ? -12.161 1.425 20.867 1.00 94.25 132 SER A O 1
ATOM 1095 N N . TYR A 1 133 ? -14.193 2.335 21.194 1.00 95.56 133 TYR A N 1
ATOM 1096 C CA . TYR A 1 133 ? -14.298 2.881 19.838 1.00 95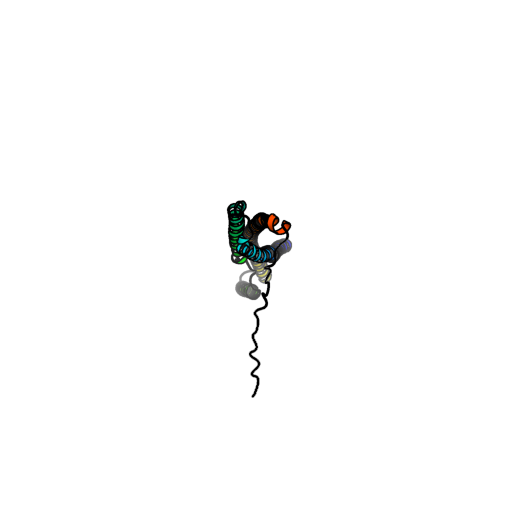.56 133 TYR A CA 1
ATOM 1097 C C . TYR A 1 133 ? -13.256 3.967 19.574 1.00 95.56 133 TYR A C 1
ATOM 1099 O O . TYR A 1 133 ? -12.632 3.947 18.514 1.00 95.56 133 TYR A O 1
ATOM 1107 N N . ILE A 1 134 ? -13.029 4.882 20.519 1.00 94.50 134 ILE A N 1
ATOM 1108 C CA . ILE A 1 134 ? -12.039 5.961 20.379 1.00 94.50 134 ILE A CA 1
ATOM 1109 C C . ILE A 1 134 ? -10.632 5.379 20.218 1.00 94.50 134 ILE A C 1
ATOM 1111 O O . ILE A 1 134 ? -9.955 5.672 19.233 1.00 94.50 134 ILE A O 1
ATOM 1115 N N . ILE A 1 135 ? -10.214 4.496 21.131 1.00 95.00 135 ILE A N 1
ATOM 1116 C CA . ILE A 1 135 ? -8.883 3.870 21.101 1.00 95.00 135 ILE A CA 1
ATOM 1117 C C . ILE A 1 135 ? -8.690 3.074 19.805 1.00 95.00 135 ILE A C 1
ATOM 1119 O O . ILE A 1 135 ? -7.642 3.170 19.156 1.00 95.00 135 ILE A O 1
ATOM 1123 N N . GLY A 1 136 ? -9.706 2.301 19.408 1.00 94.94 136 GLY A N 1
ATOM 1124 C CA . GLY A 1 136 ? -9.690 1.546 18.159 1.00 94.94 136 GLY A CA 1
ATOM 1125 C C . GLY A 1 136 ? -9.538 2.458 16.943 1.00 94.94 136 GLY A C 1
ATOM 1126 O O . GLY A 1 136 ? -8.659 2.234 16.109 1.00 94.94 136 GLY A O 1
ATOM 1127 N N . THR A 1 137 ? -10.348 3.513 16.872 1.00 96.38 137 THR A N 1
ATOM 1128 C CA . THR A 1 137 ? -10.354 4.487 15.773 1.00 96.38 137 THR A CA 1
ATOM 1129 C C . THR A 1 137 ? -9.015 5.207 15.658 1.00 96.38 137 THR A C 1
ATOM 1131 O O . THR A 1 137 ? -8.428 5.206 14.580 1.00 96.38 137 THR A O 1
ATOM 1134 N N . ASP A 1 138 ? -8.467 5.736 16.752 1.00 95.75 138 ASP A N 1
ATOM 1135 C CA . ASP A 1 138 ? -7.183 6.448 16.748 1.00 95.75 138 ASP A CA 1
ATOM 1136 C C . ASP A 1 138 ? -6.035 5.581 16.219 1.00 95.75 138 ASP A C 1
ATOM 1138 O O . ASP A 1 138 ? -5.210 6.023 15.408 1.00 95.75 138 ASP A O 1
ATOM 1142 N N . ASN A 1 139 ? -5.977 4.321 16.657 1.00 95.44 139 ASN A N 1
ATOM 1143 C CA . ASN A 1 139 ? -4.960 3.389 16.188 1.00 95.44 139 ASN A CA 1
ATOM 1144 C C . ASN A 1 139 ? -5.162 3.020 14.705 1.00 95.44 139 ASN A C 1
ATOM 1146 O O . ASN A 1 139 ? -4.194 2.929 13.938 1.00 95.44 139 ASN A O 1
ATOM 1150 N N . ASN A 1 140 ? -6.418 2.859 14.281 1.00 95.81 140 ASN A N 1
ATOM 1151 C CA . ASN A 1 140 ? -6.768 2.537 12.900 1.00 95.81 140 ASN A CA 1
ATOM 1152 C C . ASN A 1 140 ? -6.463 3.700 11.952 1.00 95.81 140 ASN A C 1
ATOM 1154 O O . ASN A 1 140 ? -5.856 3.460 10.909 1.00 95.81 140 ASN A O 1
ATOM 1158 N N . ILE A 1 141 ? -6.753 4.947 12.343 1.00 95.94 141 ILE A N 1
ATOM 1159 C CA . ILE A 1 141 ? -6.413 6.151 11.572 1.00 95.94 141 ILE A CA 1
ATOM 1160 C C . ILE A 1 141 ? -4.909 6.208 11.318 1.00 95.94 141 ILE A C 1
ATOM 1162 O O . ILE A 1 141 ? -4.469 6.287 10.170 1.00 95.94 141 ILE A O 1
ATOM 1166 N N . ARG A 1 142 ? -4.099 6.107 12.381 1.00 95.31 142 ARG A N 1
ATOM 1167 C CA . ARG A 1 142 ? -2.629 6.164 12.279 1.00 95.31 142 ARG A CA 1
ATOM 1168 C C . ARG A 1 142 ? -2.079 5.058 11.382 1.00 95.31 142 ARG A C 1
ATOM 1170 O O . ARG A 1 142 ? -1.166 5.297 10.585 1.00 95.31 142 ARG A O 1
ATOM 1177 N N . THR A 1 143 ? -2.634 3.853 11.504 1.00 95.00 143 THR A N 1
ATOM 1178 C CA . THR A 1 143 ? -2.235 2.699 10.694 1.00 95.00 143 THR A CA 1
ATOM 1179 C C . THR A 1 143 ? -2.606 2.905 9.227 1.00 95.00 143 THR A C 1
ATOM 1181 O O . THR A 1 143 ? -1.736 2.813 8.361 1.00 95.00 143 THR A O 1
ATOM 1184 N N . ASN A 1 144 ? -3.857 3.254 8.931 1.00 95.69 144 ASN A N 1
ATOM 1185 C CA . ASN A 1 144 ? -4.341 3.487 7.572 1.00 95.69 144 ASN A CA 1
ATOM 1186 C C . ASN A 1 144 ? -3.622 4.657 6.884 1.00 95.69 144 ASN A C 1
ATOM 1188 O O . ASN A 1 144 ? -3.260 4.540 5.712 1.00 95.69 144 ASN A O 1
ATOM 1192 N N . ASP A 1 145 ? -3.324 5.744 7.595 1.00 96.00 145 ASP A N 1
ATOM 1193 C CA . ASP A 1 145 ? -2.552 6.868 7.055 1.00 96.00 145 ASP A CA 1
ATOM 1194 C C . ASP A 1 145 ? -1.124 6.447 6.693 1.00 96.00 145 ASP A C 1
ATOM 1196 O O . ASP A 1 145 ? -0.603 6.803 5.631 1.00 96.00 145 ASP A O 1
ATOM 1200 N N . SER A 1 146 ? -0.475 5.653 7.552 1.00 95.31 146 SER A N 1
ATOM 1201 C CA . SER A 1 146 ? 0.855 5.110 7.267 1.00 95.31 146 SER A CA 1
ATOM 1202 C C . SER A 1 146 ? 0.832 4.193 6.042 1.00 95.31 146 SER A C 1
ATOM 1204 O O . SER A 1 146 ? 1.659 4.352 5.139 1.00 95.31 146 SER A O 1
ATOM 1206 N N . ARG A 1 147 ? -0.145 3.281 5.970 1.00 95.56 147 ARG A N 1
ATOM 1207 C CA . ARG A 1 147 ? -0.330 2.366 4.835 1.00 95.56 147 ARG A CA 1
ATOM 1208 C C . ARG A 1 147 ? -0.607 3.122 3.539 1.00 95.56 147 ARG A C 1
ATOM 1210 O O . ARG A 1 147 ? 0.005 2.804 2.523 1.00 95.56 147 ARG A O 1
ATOM 1217 N N . THR A 1 148 ? -1.434 4.164 3.586 1.00 96.19 148 THR A N 1
ATOM 1218 C CA . THR A 1 148 ? -1.746 5.022 2.433 1.00 96.19 148 THR A CA 1
ATOM 1219 C C . THR A 1 148 ? -0.496 5.725 1.906 1.00 96.19 148 THR A C 1
ATOM 1221 O O . THR A 1 148 ? -0.246 5.706 0.702 1.00 96.19 148 THR A O 1
ATOM 1224 N N . LYS A 1 149 ? 0.351 6.268 2.793 1.00 96.44 149 LYS A N 1
ATOM 1225 C CA . LYS A 1 149 ? 1.629 6.888 2.399 1.00 96.44 149 LYS A CA 1
ATOM 1226 C C . LYS A 1 149 ? 2.564 5.890 1.713 1.00 96.44 149 LYS A C 1
ATOM 1228 O O . LYS A 1 149 ? 3.207 6.232 0.723 1.00 96.44 149 LYS A O 1
ATOM 1233 N N . PHE A 1 150 ? 2.664 4.663 2.225 1.00 96.81 150 PHE A N 1
ATOM 1234 C CA . PHE A 1 150 ? 3.484 3.628 1.590 1.00 96.81 150 PHE A CA 1
ATOM 1235 C C . PHE A 1 150 ? 2.912 3.172 0.249 1.00 96.81 150 PHE A C 1
ATOM 1237 O O . PHE A 1 150 ? 3.675 3.003 -0.698 1.00 96.81 150 PHE A O 1
ATOM 1244 N N . LEU A 1 151 ? 1.590 3.044 0.143 1.00 96.81 151 LEU A N 1
ATOM 1245 C CA . LEU A 1 151 ? 0.924 2.713 -1.111 1.00 96.81 151 LEU A CA 1
ATOM 1246 C C . LEU A 1 151 ? 1.192 3.779 -2.180 1.00 96.81 151 LEU A C 1
ATOM 1248 O O . LEU A 1 151 ? 1.611 3.434 -3.275 1.00 96.81 151 LEU A O 1
ATOM 1252 N N . GLN A 1 152 ? 1.057 5.066 -1.848 1.00 96.81 152 GLN A N 1
ATOM 1253 C CA . GLN A 1 152 ? 1.373 6.164 -2.771 1.00 96.81 152 GLN A CA 1
ATOM 1254 C C . GLN A 1 152 ? 2.829 6.119 -3.252 1.00 96.81 152 GLN A C 1
ATOM 1256 O O . GLN A 1 152 ? 3.089 6.234 -4.448 1.00 96.81 152 GLN A O 1
ATOM 1261 N N . LYS A 1 153 ? 3.785 5.907 -2.336 1.00 97.44 153 LYS A N 1
ATOM 1262 C CA . LYS A 1 153 ? 5.208 5.768 -2.689 1.00 97.44 153 LYS A CA 1
ATOM 1263 C C . LYS A 1 153 ? 5.466 4.558 -3.586 1.00 97.44 153 LYS A C 1
ATOM 1265 O O . LYS A 1 153 ? 6.248 4.663 -4.525 1.00 97.44 153 LYS A O 1
ATOM 1270 N N . SER A 1 154 ? 4.806 3.432 -3.313 1.00 97.62 154 SER A N 1
ATOM 1271 C CA . SER A 1 154 ? 4.885 2.237 -4.154 1.00 97.62 154 SER A CA 1
ATOM 1272 C C . SER A 1 154 ? 4.333 2.514 -5.552 1.00 97.62 154 SER A C 1
ATOM 1274 O 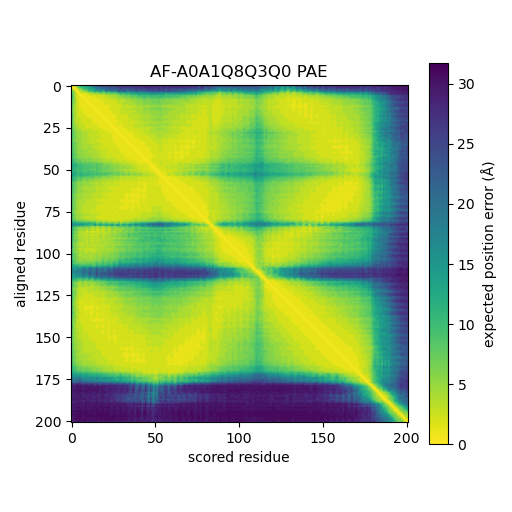O . SER A 1 154 ? 5.034 2.269 -6.527 1.00 97.62 154 SER A O 1
ATOM 1276 N N . SER A 1 155 ? 3.149 3.123 -5.663 1.00 96.50 155 SER A N 1
ATOM 1277 C CA . SER A 1 155 ? 2.550 3.483 -6.953 1.00 96.50 155 SER A CA 1
ATOM 1278 C C . SER A 1 155 ? 3.438 4.422 -7.769 1.00 96.50 155 SER A C 1
ATOM 1280 O O . SER A 1 155 ? 3.609 4.200 -8.961 1.00 96.50 155 SER A O 1
ATOM 1282 N N . LEU A 1 156 ? 4.057 5.429 -7.142 1.00 97.69 156 LEU A N 1
ATOM 1283 C CA . LEU A 1 156 ? 5.009 6.315 -7.825 1.00 97.69 156 LEU A CA 1
ATOM 1284 C C . LEU A 1 156 ? 6.233 5.553 -8.350 1.00 97.69 156 LEU A C 1
ATOM 1286 O O . LEU A 1 156 ? 6.660 5.782 -9.480 1.00 97.69 156 LEU A O 1
ATOM 1290 N N . ALA A 1 157 ? 6.779 4.630 -7.557 1.00 98.25 157 ALA A N 1
ATOM 1291 C CA . ALA A 1 157 ? 7.917 3.809 -7.959 1.00 98.25 157 ALA A CA 1
ATOM 1292 C C . ALA A 1 157 ? 7.558 2.812 -9.082 1.00 98.25 157 ALA A C 1
ATOM 1294 O O . ALA A 1 157 ? 8.351 2.631 -10.006 1.00 98.25 157 ALA A O 1
ATOM 1295 N N . VAL A 1 158 ? 6.350 2.231 -9.059 1.00 98.44 158 VAL A N 1
ATOM 1296 C CA . VAL A 1 158 ? 5.812 1.423 -10.170 1.00 98.44 158 VAL A CA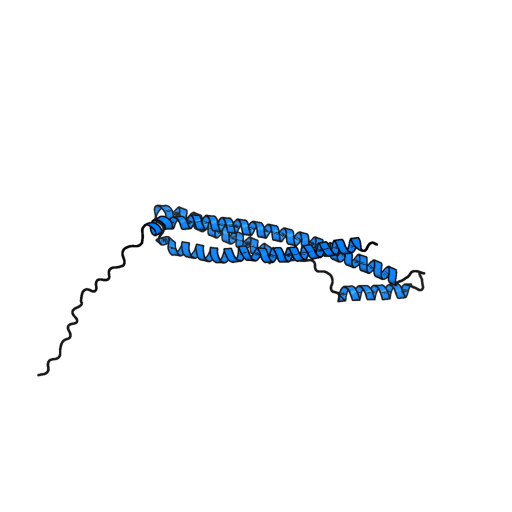 1
ATOM 1297 C C . VAL A 1 158 ? 5.704 2.270 -11.435 1.00 98.44 158 VAL A C 1
ATOM 1299 O O . VAL A 1 158 ? 6.218 1.864 -12.474 1.00 98.44 158 VAL A O 1
ATOM 1302 N N . SER A 1 159 ? 5.105 3.462 -11.358 1.00 98.12 159 SER A N 1
ATOM 1303 C CA . SER A 1 159 ? 4.984 4.363 -12.510 1.00 98.12 159 SER A CA 1
ATOM 1304 C C . SER A 1 159 ? 6.347 4.740 -13.091 1.00 98.12 159 SER A C 1
ATOM 1306 O O . SER A 1 159 ? 6.526 4.692 -14.305 1.00 98.12 159 SER A O 1
ATOM 1308 N N . ALA A 1 160 ? 7.330 5.055 -12.243 1.00 98.25 160 ALA A N 1
ATOM 1309 C CA . ALA A 1 160 ? 8.698 5.313 -12.687 1.00 98.25 160 ALA A CA 1
ATOM 1310 C C . ALA A 1 160 ? 9.304 4.089 -13.395 1.00 98.25 160 ALA A C 1
ATOM 1312 O O . ALA A 1 160 ? 9.865 4.223 -14.481 1.00 98.25 160 ALA A O 1
ATOM 1313 N N . SER A 1 161 ? 9.140 2.890 -12.825 1.00 98.44 161 SER A N 1
ATOM 1314 C CA . SER A 1 161 ? 9.620 1.640 -13.425 1.00 98.44 161 SER A CA 1
ATOM 1315 C C . SER A 1 161 ? 9.007 1.389 -14.808 1.00 98.44 161 SER A C 1
ATOM 1317 O O . SER A 1 161 ? 9.751 1.084 -15.742 1.00 98.44 161 SER A O 1
ATOM 1319 N N . VAL A 1 162 ? 7.695 1.610 -14.968 1.00 98.44 162 VAL A N 1
ATOM 1320 C CA . VAL A 1 162 ? 6.994 1.527 -16.263 1.00 98.44 162 VAL A CA 1
ATOM 1321 C C . VAL A 1 162 ? 7.585 2.510 -17.268 1.00 98.44 162 VAL A C 1
ATOM 1323 O O . VAL A 1 162 ? 7.939 2.104 -18.370 1.00 98.44 162 VAL A O 1
ATOM 1326 N N . ILE A 1 163 ? 7.728 3.785 -16.898 1.00 98.44 163 ILE A N 1
ATOM 1327 C CA . ILE A 1 163 ? 8.246 4.823 -17.802 1.00 98.44 163 ILE A CA 1
ATOM 1328 C C . ILE A 1 163 ? 9.645 4.451 -18.299 1.00 98.44 163 ILE A C 1
ATOM 1330 O O . ILE A 1 163 ? 9.897 4.457 -19.503 1.00 98.44 163 ILE A O 1
ATOM 1334 N N . PHE A 1 164 ? 10.548 4.071 -17.395 1.00 98.44 164 PHE A N 1
ATOM 1335 C CA . PHE A 1 164 ? 11.910 3.702 -17.776 1.00 98.44 164 PHE A CA 1
ATOM 1336 C C . PHE A 1 164 ? 11.983 2.392 -18.562 1.00 98.44 164 PHE A C 1
ATOM 1338 O O . PHE A 1 164 ? 12.820 2.275 -19.455 1.00 98.44 164 PHE A O 1
ATOM 1345 N N . LEU A 1 165 ? 11.090 1.436 -18.290 1.00 98.19 165 LEU A N 1
ATOM 1346 C CA . LEU A 1 165 ? 10.987 0.216 -19.087 1.00 98.19 165 LEU A CA 1
ATOM 1347 C C . LEU A 1 165 ? 10.527 0.525 -20.516 1.00 98.19 165 LEU A C 1
ATOM 1349 O O . LEU A 1 165 ? 11.108 0.005 -21.460 1.00 98.19 165 LEU A O 1
ATOM 1353 N N . VAL A 1 166 ? 9.535 1.402 -20.689 1.00 97.69 166 VAL A N 1
ATOM 1354 C CA . VAL A 1 166 ? 9.069 1.831 -22.017 1.00 97.69 166 VAL A CA 1
ATOM 1355 C C . VAL A 1 166 ? 10.182 2.553 -22.776 1.00 97.69 166 VAL A C 1
ATOM 1357 O O . VAL A 1 166 ? 10.422 2.244 -23.939 1.00 97.69 166 VAL A O 1
ATOM 1360 N N . ILE A 1 167 ? 10.920 3.455 -22.119 1.00 97.00 167 ILE A N 1
ATOM 1361 C CA . ILE A 1 167 ? 12.079 4.127 -22.731 1.00 97.00 167 ILE A CA 1
ATOM 1362 C C . ILE A 1 167 ? 13.146 3.104 -23.141 1.00 97.00 167 ILE A C 1
ATOM 1364 O O . ILE A 1 167 ? 13.688 3.193 -24.240 1.00 97.00 167 ILE A O 1
ATOM 1368 N N . SER A 1 168 ? 13.431 2.119 -22.286 1.00 95.94 168 SER A N 1
ATOM 1369 C CA . SER A 1 168 ? 14.349 1.018 -22.597 1.00 95.94 168 SER A CA 1
ATOM 1370 C C . SER A 1 168 ? 13.856 0.208 -23.804 1.00 95.94 168 SER A C 1
ATOM 1372 O O . SER A 1 168 ? 14.636 -0.085 -24.708 1.00 95.94 168 SER A O 1
ATOM 1374 N N . PHE A 1 169 ? 12.551 -0.057 -23.890 1.00 94.44 169 PHE A N 1
ATOM 1375 C CA . PHE A 1 169 ? 11.946 -0.779 -25.005 1.00 94.44 169 PHE A CA 1
ATOM 1376 C C . PHE A 1 169 ? 12.062 -0.031 -26.345 1.00 94.44 169 PHE A C 1
ATOM 1378 O O . PHE A 1 169 ? 12.222 -0.657 -27.391 1.00 94.44 169 PHE A O 1
ATOM 1385 N N . CYS A 1 170 ? 12.058 1.306 -26.338 1.00 94.06 170 CYS A N 1
ATOM 1386 C CA . CYS A 1 170 ? 12.218 2.102 -27.558 1.00 94.06 170 CYS A CA 1
ATOM 1387 C C . CYS A 1 170 ? 13.541 1.837 -28.300 1.00 94.06 170 CYS A C 1
ATOM 1389 O O . CYS A 1 170 ? 13.614 2.056 -29.508 1.00 94.06 170 CYS A O 1
ATOM 1391 N N . PHE A 1 171 ? 14.572 1.322 -27.622 1.00 93.38 171 PHE A N 1
ATOM 1392 C CA . PHE A 1 171 ? 15.842 0.962 -28.262 1.00 93.38 171 PHE A CA 1
ATOM 1393 C C . PHE A 1 171 ? 15.739 -0.256 -29.195 1.00 93.38 171 PHE A C 1
ATOM 1395 O O . PHE A 1 171 ? 16.625 -0.440 -30.026 1.00 93.38 171 PHE A O 1
ATOM 1402 N N . PHE A 1 172 ? 14.661 -1.045 -29.111 1.00 89.62 172 PHE A N 1
ATOM 1403 C CA . PHE A 1 172 ? 14.375 -2.146 -30.040 1.00 89.62 172 PHE A CA 1
ATOM 1404 C C . PHE A 1 172 ? 13.633 -1.696 -31.308 1.00 89.62 172 PHE A C 1
ATOM 1406 O O . PHE A 1 172 ? 13.542 -2.462 -32.263 1.00 89.62 172 PHE A O 1
ATOM 1413 N N . ILE A 1 173 ? 13.100 -0.465 -31.351 1.00 87.31 173 ILE A N 1
ATOM 1414 C CA . ILE A 1 173 ? 12.306 0.036 -32.489 1.00 87.31 173 ILE A CA 1
ATOM 1415 C C . ILE A 1 173 ? 13.069 -0.036 -33.823 1.00 87.31 173 ILE A C 1
ATOM 1417 O O . ILE A 1 173 ? 12.454 -0.454 -34.801 1.00 87.31 173 ILE A O 1
ATOM 1421 N N . PRO A 1 174 ? 14.368 0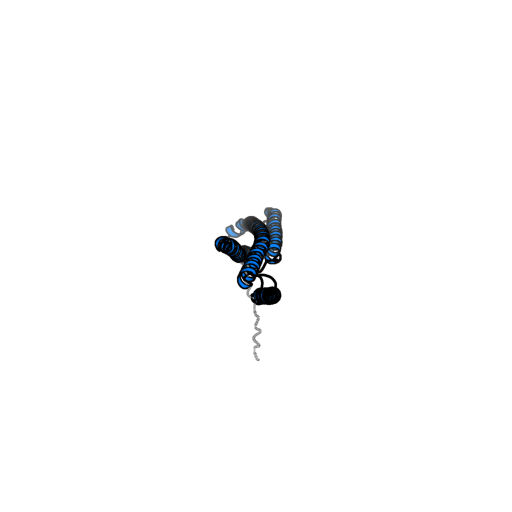.323 -33.915 1.00 81.50 174 PRO A N 1
ATOM 1422 C CA . PRO A 1 174 ? 15.096 0.228 -35.179 1.00 81.50 174 PRO A CA 1
ATOM 1423 C C . PRO A 1 174 ? 15.118 -1.194 -35.750 1.00 81.50 174 PRO A C 1
ATOM 1425 O O . PRO A 1 174 ? 14.882 -1.365 -36.939 1.00 81.50 174 PRO A O 1
ATOM 1428 N N . ASP A 1 175 ? 15.329 -2.203 -34.901 1.00 77.81 175 ASP A N 1
ATOM 1429 C CA . ASP A 1 175 ? 15.342 -3.618 -35.298 1.00 77.81 175 ASP A CA 1
ATOM 1430 C C . ASP A 1 175 ? 13.925 -4.125 -35.634 1.00 77.81 175 ASP A C 1
ATOM 1432 O O . ASP A 1 175 ? 13.715 -4.856 -36.600 1.00 77.81 175 ASP A O 1
ATOM 1436 N N . LEU A 1 176 ? 12.911 -3.647 -34.899 1.00 75.94 176 LEU A N 1
ATOM 1437 C CA . LEU A 1 176 ? 11.500 -3.945 -35.166 1.00 75.94 176 LEU A CA 1
ATOM 1438 C C . LEU A 1 176 ? 11.029 -3.389 -36.522 1.00 75.94 176 LEU A C 1
ATOM 1440 O O . LEU A 1 176 ? 10.278 -4.055 -37.234 1.00 75.94 176 LEU A O 1
ATOM 1444 N N . LEU A 1 177 ? 11.459 -2.173 -36.874 1.00 79.12 177 LEU A N 1
ATOM 1445 C CA . LEU A 1 177 ? 11.140 -1.514 -38.145 1.00 79.12 177 LEU A CA 1
ATOM 1446 C C . LEU A 1 177 ? 11.977 -2.045 -39.310 1.00 79.12 177 LEU A C 1
ATOM 1448 O O . LEU A 1 177 ? 11.518 -1.988 -40.449 1.00 79.12 177 LEU A O 1
ATOM 1452 N N . ALA A 1 178 ? 13.180 -2.556 -39.037 1.00 73.38 178 ALA A N 1
ATOM 1453 C CA . ALA A 1 178 ? 14.061 -3.106 -40.059 1.00 73.38 178 ALA A CA 1
ATOM 1454 C C . ALA A 1 178 ? 13.498 -4.374 -40.715 1.00 73.38 178 ALA A C 1
ATOM 1456 O O . ALA A 1 178 ? 13.934 -4.690 -41.814 1.00 73.38 178 ALA A O 1
ATOM 1457 N N . GLY A 1 179 ? 12.514 -5.045 -40.094 1.00 59.47 179 GLY A N 1
ATOM 1458 C CA . GLY A 1 179 ? 11.834 -6.214 -40.651 1.00 59.47 179 GLY A CA 1
ATOM 1459 C C . GLY A 1 179 ? 12.807 -7.371 -40.885 1.00 59.47 179 GLY A C 1
ATOM 1460 O O . GLY A 1 179 ? 13.503 -7.402 -41.889 1.00 59.47 179 GLY A O 1
ATOM 1461 N N . LYS A 1 180 ? 12.867 -8.327 -39.949 1.00 61.53 180 LYS A N 1
ATOM 1462 C CA . LYS A 1 180 ? 13.743 -9.518 -40.008 1.00 61.53 180 LYS A CA 1
ATOM 1463 C C . LYS A 1 180 ? 13.991 -10.043 -41.436 1.00 61.53 180 LYS A C 1
ATOM 1465 O O . LYS A 1 180 ? 13.045 -10.574 -42.000 1.00 61.53 180 LYS A O 1
ATOM 1470 N N . GLU A 1 181 ? 15.245 -10.054 -41.912 1.00 50.78 181 GLU A N 1
ATOM 1471 C CA . GLU A 1 181 ? 15.798 -11.017 -42.897 1.00 50.78 181 GLU A CA 1
ATOM 1472 C C . GLU A 1 181 ? 17.347 -11.095 -42.805 1.00 50.78 181 GLU A C 1
ATOM 1474 O O . GLU A 1 181 ? 17.963 -10.100 -42.420 1.00 50.78 181 GLU A O 1
ATOM 1479 N N . PRO A 1 182 ? 18.017 -12.228 -43.145 1.00 48.25 182 PRO A N 1
ATOM 1480 C CA . PRO A 1 182 ? 17.506 -13.425 -43.814 1.00 48.25 182 PRO A CA 1
ATOM 1481 C C . PRO A 1 182 ? 17.457 -14.664 -42.903 1.00 48.25 182 PRO A C 1
ATOM 1483 O O . PRO A 1 182 ? 18.302 -14.887 -42.037 1.00 48.25 182 PRO A O 1
ATOM 1486 N N . THR A 1 183 ? 16.473 -15.529 -43.148 1.00 56.00 183 THR A N 1
ATOM 1487 C CA . THR A 1 183 ? 16.495 -16.926 -42.697 1.00 56.00 183 THR A CA 1
ATOM 1488 C C . THR A 1 183 ? 17.811 -17.584 -43.095 1.00 56.00 183 THR A C 1
ATOM 1490 O O . THR A 1 183 ? 18.252 -17.431 -44.236 1.00 56.00 183 THR A O 1
ATOM 1493 N N . GLN A 1 184 ? 18.408 -18.354 -42.185 1.00 53.28 184 GLN A N 1
ATOM 1494 C CA . GLN A 1 184 ? 19.554 -19.203 -42.489 1.00 53.28 184 GLN A CA 1
ATOM 1495 C C . GLN A 1 184 ? 19.173 -20.128 -43.654 1.00 53.28 184 GLN A C 1
ATOM 1497 O O . GLN A 1 184 ? 18.394 -21.065 -43.490 1.00 53.28 184 GLN A O 1
ATOM 1502 N N . LYS A 1 185 ? 19.667 -19.819 -44.858 1.00 53.47 185 LYS A N 1
ATOM 1503 C CA . LYS A 1 185 ? 19.470 -20.647 -46.046 1.00 53.47 185 LYS A CA 1
ATOM 1504 C C . LYS A 1 185 ? 20.292 -21.916 -45.837 1.00 53.47 185 LYS A C 1
ATOM 1506 O O . LYS A 1 185 ? 21.505 -21.914 -46.024 1.00 53.47 185 LYS A O 1
ATOM 1511 N N . ILE A 1 186 ? 19.645 -22.982 -45.381 1.00 67.69 186 ILE A N 1
ATOM 1512 C CA . ILE A 1 186 ? 20.244 -24.313 -45.378 1.00 67.69 186 ILE A CA 1
ATOM 1513 C C . ILE A 1 186 ? 20.057 -24.851 -46.797 1.00 67.69 186 ILE A C 1
ATOM 1515 O O . ILE A 1 186 ? 18.992 -25.361 -47.139 1.00 67.69 186 ILE A O 1
ATOM 1519 N N . GLU A 1 187 ? 21.061 -24.676 -47.655 1.00 64.44 187 GLU A N 1
ATOM 1520 C CA . GLU A 1 187 ? 21.136 -25.438 -48.901 1.00 64.44 187 GLU A CA 1
ATOM 1521 C C . GLU A 1 187 ? 21.606 -26.852 -48.559 1.00 64.44 187 GLU A C 1
ATOM 1523 O O . GLU A 1 187 ? 22.743 -27.062 -48.137 1.00 64.44 187 GLU A O 1
ATOM 1528 N N . ILE A 1 188 ? 20.717 -27.833 -48.722 1.00 70.81 188 ILE A N 1
ATOM 1529 C CA . ILE A 1 188 ? 21.110 -29.240 -48.732 1.00 70.81 188 ILE A CA 1
ATOM 1530 C C . ILE A 1 188 ? 21.825 -29.464 -50.064 1.00 70.81 188 ILE A C 1
ATOM 1532 O O . ILE A 1 188 ? 21.189 -29.653 -51.102 1.00 70.81 188 ILE A O 1
ATOM 1536 N N . ILE A 1 189 ? 23.156 -29.406 -50.047 1.00 67.62 189 ILE A N 1
ATOM 1537 C CA . ILE A 1 189 ? 23.957 -29.931 -51.149 1.00 67.62 189 ILE A CA 1
ATOM 1538 C C . ILE A 1 189 ? 23.749 -31.439 -51.112 1.00 67.62 189 ILE A C 1
ATOM 1540 O O . ILE A 1 189 ? 24.072 -32.090 -50.124 1.00 67.62 189 ILE A O 1
ATOM 1544 N N . ASN A 1 190 ? 23.120 -31.950 -52.165 1.00 57.56 190 ASN A N 1
ATOM 1545 C CA . ASN A 1 190 ? 22.799 -33.352 -52.371 1.00 57.56 190 ASN A CA 1
ATOM 1546 C C . ASN A 1 190 ? 24.059 -34.208 -52.155 1.00 57.56 190 ASN A C 1
ATOM 1548 O O . ASN A 1 190 ? 24.903 -34.311 -53.048 1.00 57.56 190 ASN A O 1
ATOM 1552 N N . ASP A 1 191 ? 24.201 -34.785 -50.963 1.00 54.09 191 ASP A N 1
ATOM 1553 C CA . ASP A 1 191 ? 25.216 -35.791 -50.704 1.00 54.09 191 ASP A CA 1
ATOM 1554 C C . ASP A 1 191 ? 24.813 -37.005 -51.531 1.00 54.09 191 ASP A C 1
ATOM 1556 O O . ASP A 1 191 ? 23.718 -37.556 -51.381 1.00 54.09 191 ASP A O 1
ATOM 1560 N N . LYS A 1 192 ? 25.672 -37.388 -52.474 1.00 49.28 192 LYS A N 1
ATOM 1561 C CA . LYS A 1 192 ? 25.503 -38.635 -53.209 1.00 49.28 192 LYS A CA 1
ATOM 1562 C C . LYS A 1 192 ? 25.516 -39.762 -52.183 1.00 49.28 192 LYS A C 1
ATOM 1564 O O . LYS A 1 192 ? 26.581 -40.212 -51.773 1.00 49.28 192 LYS A O 1
ATOM 1569 N N . ILE A 1 193 ? 24.339 -40.253 -51.816 1.00 54.19 193 ILE A N 1
ATOM 1570 C CA . ILE A 1 193 ? 24.204 -41.579 -51.232 1.00 54.19 193 ILE A CA 1
ATOM 1571 C C . ILE A 1 193 ? 24.589 -42.545 -52.357 1.00 54.19 193 ILE A C 1
ATOM 1573 O O . ILE A 1 193 ? 23.773 -42.882 -53.214 1.00 54.19 193 ILE A O 1
ATOM 1577 N N . GLN A 1 194 ? 25.866 -42.932 -52.411 1.00 44.41 194 GLN A N 1
ATOM 1578 C CA . GLN A 1 194 ? 26.267 -44.133 -53.128 1.00 44.41 194 GLN A CA 1
ATOM 1579 C C . GLN A 1 194 ? 25.672 -45.313 -52.363 1.00 44.41 194 GLN A C 1
ATOM 1581 O O . GLN A 1 194 ? 26.235 -45.791 -51.384 1.00 44.41 194 GLN A O 1
ATOM 1586 N N . ILE A 1 195 ? 24.491 -45.744 -52.794 1.00 49.94 195 ILE A N 1
ATOM 1587 C CA . ILE A 1 195 ? 24.025 -47.094 -52.518 1.00 49.94 195 ILE A CA 1
ATOM 1588 C C . ILE A 1 195 ? 24.863 -47.983 -53.438 1.00 49.94 195 ILE A C 1
ATOM 1590 O O . ILE A 1 195 ? 24.654 -48.001 -54.651 1.00 49.94 195 ILE A O 1
ATOM 1594 N N . GLU A 1 196 ? 25.878 -48.644 -52.882 1.00 41.81 196 GLU A N 1
ATOM 1595 C CA . GLU A 1 196 ? 26.489 -49.799 -53.536 1.00 41.81 196 GLU A CA 1
ATOM 1596 C C . GLU A 1 196 ? 25.421 -50.893 -53.626 1.00 41.81 196 GLU A C 1
ATOM 1598 O O . GLU A 1 196 ? 25.194 -51.663 -52.691 1.00 41.81 196 GLU A O 1
ATOM 1603 N N . ASP A 1 197 ? 24.732 -50.938 -54.766 1.00 42.56 197 ASP A N 1
ATOM 1604 C CA . ASP A 1 197 ? 23.939 -52.093 -55.151 1.00 42.56 197 ASP A CA 1
ATOM 1605 C C . ASP A 1 197 ? 24.883 -53.286 -55.302 1.00 42.56 197 ASP A C 1
ATOM 1607 O O . ASP A 1 197 ? 25.668 -53.405 -56.246 1.00 42.56 197 ASP A O 1
ATOM 1611 N N . THR A 1 198 ? 24.783 -54.187 -54.332 1.00 45.84 198 THR A N 1
ATOM 1612 C CA . THR A 1 198 ? 25.348 -55.528 -54.385 1.00 45.84 198 THR A CA 1
ATOM 1613 C C . THR A 1 198 ? 24.717 -56.264 -55.570 1.00 45.84 198 THR A C 1
ATOM 1615 O O . THR A 1 198 ? 23.601 -56.772 -55.480 1.00 45.84 198 THR A O 1
ATOM 1618 N N . GLN A 1 199 ? 25.416 -56.320 -56.704 1.00 37.81 199 GLN A N 1
ATOM 1619 C CA . GLN A 1 199 ? 25.068 -57.220 -57.800 1.00 37.81 199 GLN A CA 1
ATOM 1620 C C . GLN A 1 199 ? 25.663 -58.600 -57.514 1.00 37.81 199 GLN A C 1
ATOM 1622 O O . GLN A 1 199 ? 26.871 -58.814 -57.571 1.00 37.81 199 GLN A O 1
ATOM 1627 N N . LEU A 1 200 ? 24.762 -59.533 -57.210 1.00 39.03 200 LEU A N 1
ATOM 1628 C CA . LEU A 1 200 ? 24.946 -60.970 -57.360 1.00 39.03 200 LEU A CA 1
ATOM 1629 C C . LEU A 1 200 ? 25.483 -61.306 -58.761 1.00 39.03 200 LEU A C 1
ATOM 1631 O O . LEU A 1 200 ? 24.788 -61.062 -59.750 1.00 39.03 200 LEU A O 1
ATOM 1635 N N . LYS A 1 201 ? 26.658 -61.940 -58.823 1.00 35.19 201 LYS A N 1
ATOM 1636 C CA . LYS A 1 201 ? 26.946 -63.148 -59.617 1.00 35.19 201 LYS A CA 1
ATOM 1637 C C . LYS A 1 201 ? 28.316 -63.718 -59.274 1.00 35.19 201 LYS A C 1
ATOM 1639 O O . LYS A 1 201 ? 29.283 -62.932 -59.238 1.00 35.19 201 LYS A O 1
#

Mean predicted aligned error: 9.61 Å

Foldseek 3Di:
DDPVLLVVLVVLLVVLVVLLVVLVVLLVVLVVLLVVLVVLLVVLVVCLVLFDPVCSVVLVVLSVLLVVLSVQLVVLSCVLPPQDDAQDADDPVVLVVLLVVQLVVVVVCVVPDVDDSVVVSVVVSSVVRSVSSVVRSVRSVVSSVSSVVSSVSSVVSSVSSVVSSVVSVVSNVVVVVVPDDDDPPPDPPDDPPPPPDPDDD

pLDDT: mean 87.0, std 15.49, range [35.19, 98.56]

Sequence (201 aa):
MNEDGTELYKELYYKEMERKEQINARVQIPLGLIVVLISGIFYCANSMHQVPESGRIAFLFFLSVSLISLFVAIFFINKCIFRNKFGYFPLPSEIKTYQDSLYEHYQKIKEKCDVDAETYVNQKISKFLIESYIIGTDNNIRTNDSRTKFLQKSSLAVSASVIFLVISFCFFIPDLLAGKEPTQKIEIINDKIQIEDTQLK

Nearest PDB structures (foldseek):
  4cgk-assembly1_A  TM=3.549E-01  e=5.764E-01  Streptococcus pneumoniae D39
  7p3r-assembly1_C  TM=3.678E-01  e=2.942E+00  Vibrio cholerae O1 biovar El Tor str. N16961
  8dt0-assembly2_B  TM=2.878E-01  e=2.384E+00  synthetic construct
  8otz-assembly1_DU  TM=2.558E-01  e=4.481E+00  Bos taurus
  6ogd-assembly1_B  TM=3.016E-01  e=6.476E+00  Yersinia entomophaga

Radius of gyration: 34.91 Å; Cα contacts (8 Å, |Δi|>4): 148; chains: 1; bounding box: 57×74×111 Å

Solvent-accessible surface area (backbone atoms only — not comparable to full-atom values): 11135 Å² total; per-residue (Å²): 132,67,68,67,63,50,52,51,38,49,51,52,30,50,52,46,54,50,50,48,51,54,50,56,60,59,50,50,58,57,54,56,49,49,59,52,48,55,52,54,51,52,50,51,62,74,47,48,85,63,36,50,78,94,48,41,67,61,34,52,51,30,42,49,51,14,51,53,26,40,52,52,15,52,53,26,43,49,54,35,66,71,64,73,68,73,46,68,74,79,51,70,68,55,55,49,52,52,51,52,53,42,49,56,55,38,62,73,45,44,88,79,43,102,59,68,50,67,64,52,40,52,54,52,49,55,50,51,53,45,52,42,27,49,57,17,30,57,39,29,49,57,38,48,53,53,29,50,54,24,43,54,53,14,47,52,23,43,52,49,16,50,54,27,41,52,60,28,53,55,56,41,47,67,56,65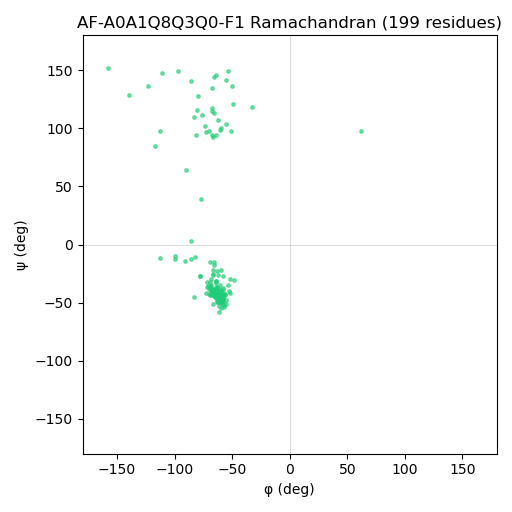,72,64,53,92,77,78,77,85,79,78,76,79,74,83,73,80,78,78,75,81,76,82,75,89,128